Protein AF-K3VRU8-F1 (afdb_monomer)

Solvent-accessible surface area (backbone atoms only — not comparable to full-atom values): 13464 Å² total; per-residue (Å²): 136,85,86,84,84,87,79,89,88,85,82,91,81,92,84,83,88,82,90,84,84,87,79,89,77,74,81,78,81,78,75,83,78,74,72,61,59,64,57,51,55,56,50,48,44,54,53,32,53,50,53,33,53,54,32,52,56,49,41,55,52,48,52,50,55,46,50,55,58,61,71,72,62,57,70,61,58,58,55,49,50,53,52,50,50,52,52,47,53,52,51,45,54,51,46,52,52,5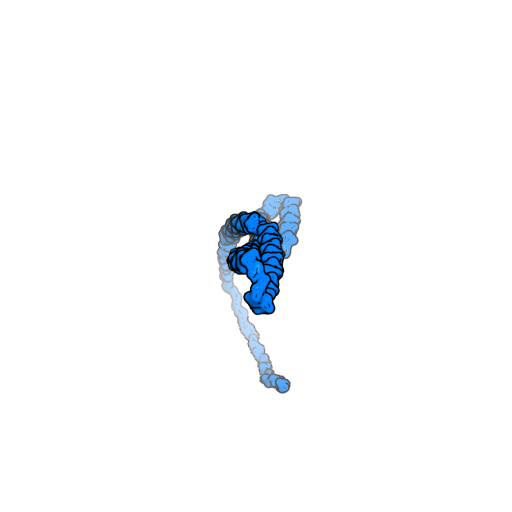2,46,52,52,50,52,50,51,48,53,50,52,58,47,51,54,62,77,38,77,91,74,67,57,70,66,58,57,51,51,46,53,51,48,52,53,51,43,55,52,50,51,51,53,45,52,51,47,52,52,54,48,53,51,50,51,50,53,48,50,54,52,51,50,52,50,52,52,50,53,53,50,45,57,51,46,50,55,51,44,54,51,36,56,50,51,32,54,49,31,52,51,53,37,54,49,51,52,49,50,53,49,48,55,56,58,71,67,52,68,59,86,80,46,57,72,74,52,39,54,48,52,55,52,49,50,50,58,52,49,70,72,73,110

pLDDT: mean 78.5, std 17.9, range [35.53, 95.0]

Nearest PDB structures (foldseek):
  8i4v-assembly1_B  TM=3.529E-01  e=1.520E-02  Saccharomyces cerevisiae S288C
  8i21-assembly1_B  TM=3.398E-01  e=3.241E-02  Saccharomyces cerevisiae S288C
  6el1-assembly1_E  TM=4.592E-01  e=3.139E-01  Yersinia enterocolitica
  6z6f-assembly1_C  TM=3.721E-01  e=7.293E-02  Saccharomyces cerevisiae S288C
  6ek7-assembly1_A  TM=3.708E-01  e=1.473E-01  Yersinia enterocolitica

Secondary structure (DSSP, 8-state):
------------------------PPPP------SHHHHHHHHHHHHHHHHHHHHHHHHHHHHHHHHHHHHS--HHHHHHHHHHHHHHHHHHHHHHHHHHHHHHHHHHHHHHHHHTTT---HHHHHHHHHHHHHHHHHHHHHHHHHHHHHHHHHHHHHHHHHHHHHHHHHHHHHHHHHHHHHHHHHHHHHHHHHHHHHHHHHHHTS-GGGS-HHHHHHHHHHHHHHHHHH-

Organism: Fusarium pseudograminearum (strain CS3096) (NCBI:txid1028729)

Structure (mmCIF, N/CA/C/O backbone):
data_AF-K3VRU8-F1
#
_entry.id   AF-K3VRU8-F1
#
loop_
_atom_site.group_PDB
_atom_site.id
_atom_site.type_symbol
_atom_site.label_atom_id
_atom_site.label_alt_id
_atom_site.label_comp_id
_atom_site.label_asym_id
_atom_site.label_entity_id
_atom_site.label_seq_id
_atom_site.pdbx_PDB_ins_code
_atom_site.Cartn_x
_atom_site.Cartn_y
_atom_site.Cartn_z
_atom_site.occupancy
_atom_site.B_iso_or_equiv
_atom_site.auth_seq_id
_atom_site.auth_comp_id
_atom_site.auth_asym_id
_atom_site.auth_atom_id
_atom_site.pdbx_PDB_model_num
ATOM 1 N N . MET A 1 1 ? -12.615 -58.335 30.817 1.00 44.88 1 MET A N 1
ATOM 2 C CA . MET A 1 1 ? -12.315 -58.727 32.209 1.00 44.88 1 MET A CA 1
ATOM 3 C C . MET A 1 1 ? -13.026 -57.733 33.124 1.00 44.88 1 MET A C 1
ATOM 5 O O . MET A 1 1 ? -12.485 -56.675 33.387 1.00 44.88 1 MET A O 1
ATOM 9 N N . THR A 1 2 ? -14.348 -57.803 33.295 1.00 36.22 2 THR A N 1
ATOM 10 C CA . THR A 1 2 ? -15.075 -58.645 34.273 1.00 36.22 2 THR A CA 1
ATOM 11 C C . THR A 1 2 ? -14.451 -58.667 35.666 1.00 36.22 2 THR A C 1
ATOM 13 O O . THR A 1 2 ? -13.666 -59.547 35.991 1.00 36.22 2 THR A O 1
ATOM 16 N N . SER A 1 3 ? -14.944 -57.719 36.459 1.00 37.06 3 SER A N 1
ATOM 17 C CA . SER A 1 3 ? -15.627 -57.947 37.733 1.00 37.06 3 SER A CA 1
ATOM 18 C C . SER A 1 3 ? -14.834 -58.076 39.039 1.00 37.06 3 SER A C 1
ATOM 20 O O . SER A 1 3 ? -13.699 -58.541 39.061 1.00 37.06 3 SER A O 1
ATOM 22 N N . PRO A 1 4 ? -15.476 -57.632 40.140 1.00 48.56 4 PRO A N 1
ATOM 23 C CA . PRO A 1 4 ? -14.880 -57.330 41.431 1.00 48.56 4 PRO A CA 1
ATOM 24 C C . PRO A 1 4 ? -15.076 -58.479 42.434 1.00 48.56 4 PRO A C 1
ATOM 26 O O . PRO A 1 4 ? -15.964 -59.314 42.276 1.00 48.56 4 PRO A O 1
ATOM 29 N N . SER A 1 5 ? -14.285 -58.491 43.506 1.00 38.12 5 SER A N 1
ATOM 30 C CA . SER A 1 5 ? -14.469 -59.391 44.656 1.00 38.12 5 SER A CA 1
ATOM 31 C C . SER A 1 5 ? -14.971 -58.548 45.833 1.00 38.12 5 SER A C 1
ATOM 33 O O . SER A 1 5 ? -14.318 -57.578 46.200 1.00 38.12 5 SER A O 1
ATOM 35 N N . ASN A 1 6 ? -16.243 -58.699 46.230 1.00 38.62 6 ASN A N 1
ATOM 36 C CA . ASN A 1 6 ? -16.744 -59.604 47.288 1.00 38.62 6 ASN A CA 1
ATOM 37 C C . ASN A 1 6 ? -16.329 -59.151 48.698 1.00 38.62 6 ASN A C 1
ATOM 39 O O . ASN A 1 6 ? -15.181 -58.803 48.910 1.00 38.62 6 ASN A O 1
ATOM 43 N N . ARG A 1 7 ? -17.128 -59.242 49.763 1.00 41.03 7 ARG A N 1
ATOM 44 C CA . ARG A 1 7 ? -18.563 -59.428 50.052 1.00 41.03 7 ARG A CA 1
ATOM 45 C C . ARG A 1 7 ? -18.607 -59.399 51.597 1.00 41.03 7 ARG A C 1
ATOM 47 O O . ARG A 1 7 ? -17.783 -60.049 52.220 1.00 41.03 7 ARG A O 1
ATOM 54 N N . ILE A 1 8 ? -19.593 -58.697 52.158 1.00 41.72 8 ILE A N 1
ATOM 55 C CA . ILE A 1 8 ? -20.419 -59.074 53.327 1.00 41.72 8 ILE A CA 1
ATOM 56 C C . ILE A 1 8 ? -19.720 -59.411 54.665 1.00 41.72 8 ILE A C 1
ATOM 58 O O . ILE A 1 8 ? -19.101 -60.457 54.810 1.00 41.72 8 ILE A O 1
ATOM 62 N N . SER A 1 9 ? -20.057 -58.643 55.711 1.00 35.53 9 SER A N 1
ATOM 63 C CA . SER A 1 9 ? -20.489 -59.222 56.995 1.00 35.53 9 SER A CA 1
ATOM 64 C C . SER A 1 9 ? -21.366 -58.240 57.792 1.00 35.53 9 SER A C 1
ATOM 66 O O . SER A 1 9 ? -20.980 -57.114 58.085 1.00 35.53 9 SER A O 1
ATOM 68 N N . SER A 1 10 ? -22.579 -58.679 58.109 1.00 41.50 10 SER A N 1
ATOM 69 C CA . SER A 1 10 ? -23.471 -58.230 59.197 1.00 41.50 10 SER A CA 1
ATOM 70 C C . SER A 1 10 ? -23.714 -59.487 60.066 1.00 41.50 10 SER A C 1
ATOM 72 O O . SER A 1 10 ? -23.560 -60.566 59.485 1.00 41.50 10 SER A O 1
ATOM 74 N N . PRO A 1 11 ? -24.132 -59.457 61.361 1.00 47.03 11 PRO A N 1
ATOM 75 C CA . PRO A 1 11 ? -25.061 -58.479 61.952 1.00 47.03 11 PRO A CA 1
ATOM 76 C C . PRO A 1 11 ? -24.918 -58.141 63.473 1.00 47.03 11 PRO A C 1
ATOM 78 O O . PRO A 1 11 ? -24.312 -58.854 64.259 1.00 47.03 11 PRO A O 1
ATOM 81 N N . ASN A 1 12 ? -25.574 -57.039 63.863 1.00 37.41 12 ASN A N 1
ATOM 82 C CA . ASN A 1 12 ? -26.443 -56.816 65.040 1.00 37.41 12 ASN A CA 1
ATOM 83 C C . ASN A 1 12 ? -26.132 -57.453 66.423 1.00 37.41 12 ASN A C 1
ATOM 85 O O . ASN A 1 12 ? -26.279 -58.658 66.587 1.00 37.41 12 ASN A O 1
ATOM 89 N N . THR A 1 13 ? -26.001 -56.614 67.468 1.00 41.38 13 THR A N 1
ATOM 90 C CA . THR A 1 13 ? -26.559 -56.901 68.812 1.00 41.38 13 THR A CA 1
ATOM 91 C C . THR A 1 13 ? -27.001 -55.630 69.552 1.00 41.38 13 THR A C 1
ATOM 93 O O . THR A 1 13 ? -26.237 -54.680 69.715 1.00 41.38 13 THR A O 1
ATOM 96 N N . ASN A 1 14 ? -28.233 -55.675 70.061 1.00 38.84 14 ASN A N 1
ATOM 97 C CA . ASN A 1 14 ? -28.888 -54.732 70.970 1.00 38.84 14 ASN A CA 1
ATOM 98 C C . ASN A 1 14 ? -28.074 -54.371 72.231 1.00 38.84 14 ASN A C 1
ATOM 100 O O . ASN A 1 14 ? -27.578 -55.265 72.917 1.00 38.84 14 ASN A O 1
ATOM 104 N N . ARG A 1 15 ? -28.142 -53.106 72.681 1.00 40.16 15 ARG A N 1
ATOM 105 C CA . ARG A 1 15 ? -28.095 -52.786 74.122 1.00 40.16 15 ARG A CA 1
ATOM 106 C C . ARG A 1 15 ? -28.937 -51.550 74.466 1.00 40.16 15 ARG A C 1
ATOM 108 O O . ARG A 1 15 ? -28.789 -50.485 73.880 1.00 40.16 15 ARG A O 1
ATOM 115 N N . LYS A 1 16 ? -29.862 -51.742 75.411 1.00 42.00 16 LYS A N 1
ATOM 116 C CA . LYS A 1 16 ? -30.797 -50.756 75.979 1.00 42.00 16 LYS A CA 1
ATOM 117 C C . LYS A 1 16 ? -30.122 -49.860 77.038 1.00 42.00 16 LYS A C 1
ATOM 119 O O . LYS A 1 16 ? -29.380 -50.377 77.861 1.00 42.00 16 LYS A O 1
ATOM 124 N N . ARG A 1 17 ? -30.571 -48.592 77.060 1.00 41.81 17 ARG A N 1
ATOM 125 C CA . ARG A 1 17 ? -30.823 -47.649 78.186 1.00 41.81 17 ARG A CA 1
ATOM 126 C C . ARG A 1 17 ? -29.694 -47.281 79.168 1.00 41.81 17 ARG A C 1
ATOM 128 O O . ARG A 1 17 ? -29.321 -48.091 80.001 1.00 41.81 17 ARG A O 1
ATOM 135 N N . ALA A 1 18 ? -29.420 -45.975 79.250 1.00 36.62 18 ALA A N 1
ATOM 136 C CA . ALA A 1 18 ? -29.636 -45.174 80.464 1.00 36.62 18 ALA A CA 1
ATOM 137 C C . ALA A 1 18 ? -29.890 -43.701 80.076 1.00 36.62 18 ALA A C 1
ATOM 139 O O . ALA A 1 18 ? -29.227 -43.169 79.190 1.00 36.62 18 ALA A O 1
ATOM 140 N N . ARG A 1 19 ? -30.918 -43.097 80.686 1.00 40.75 19 ARG A N 1
ATOM 141 C CA . ARG A 1 19 ? -31.197 -41.654 80.682 1.00 40.75 19 ARG A CA 1
ATOM 142 C C . ARG A 1 19 ? -30.197 -40.988 81.622 1.00 40.75 19 ARG A C 1
ATOM 144 O O . ARG A 1 19 ? -30.054 -41.506 82.716 1.00 40.75 19 ARG A O 1
ATOM 151 N N . ASP A 1 20 ? -29.669 -39.836 81.223 1.00 37.16 20 ASP A N 1
ATOM 152 C CA . ASP A 1 20 ? -29.380 -38.703 82.107 1.00 37.16 20 ASP A CA 1
ATOM 153 C C . ASP A 1 20 ? -29.456 -37.418 81.261 1.00 37.16 20 ASP A C 1
ATOM 155 O O . ASP A 1 20 ? -28.699 -37.215 80.315 1.00 37.16 20 ASP A O 1
ATOM 159 N N . GLU A 1 21 ? -30.429 -36.571 81.575 1.00 39.41 21 GLU A N 1
ATOM 160 C CA . GLU A 1 21 ? -30.497 -35.149 81.212 1.00 39.41 21 GLU A CA 1
ATOM 161 C C . GLU A 1 21 ? -30.512 -34.366 82.542 1.00 39.41 21 GLU A C 1
ATOM 163 O O . GLU A 1 21 ? -30.920 -34.958 83.546 1.00 39.41 21 GLU A O 1
ATOM 168 N N . PRO A 1 22 ? -30.207 -33.050 82.600 1.00 46.62 22 PRO A N 1
ATOM 169 C CA . PRO A 1 22 ? -29.782 -32.143 81.526 1.00 46.62 22 PRO A CA 1
ATOM 170 C C . PRO A 1 22 ? -28.578 -31.243 81.914 1.00 46.62 22 PRO A C 1
ATOM 172 O O . PRO A 1 22 ? -28.269 -31.037 83.085 1.00 46.62 22 PRO A O 1
ATOM 175 N N . SER A 1 23 ? -27.923 -30.606 80.936 1.00 41.34 23 SER A N 1
ATOM 176 C CA . SER A 1 23 ? -27.061 -29.440 81.205 1.00 41.34 23 SER A CA 1
ATOM 177 C C . SER A 1 23 ? -27.334 -28.333 80.180 1.00 41.34 23 SER A C 1
ATOM 179 O O . SER A 1 23 ? -27.345 -28.613 78.976 1.00 41.34 23 SER A O 1
ATOM 181 N N . PRO A 1 24 ? -27.602 -27.085 80.611 1.00 38.66 24 PRO A N 1
ATOM 182 C CA . PRO A 1 24 ? -28.076 -26.029 79.729 1.00 38.66 24 PRO A CA 1
ATOM 183 C C . PRO A 1 24 ? -26.933 -25.536 78.836 1.00 38.66 24 PRO A C 1
ATOM 185 O O . PRO A 1 24 ? -25.983 -24.894 79.291 1.00 38.66 24 PRO A O 1
ATOM 188 N N . ARG A 1 25 ? -27.024 -25.814 77.531 1.00 40.62 25 ARG A N 1
ATOM 189 C CA . ARG A 1 25 ? -26.139 -25.197 76.539 1.00 40.62 25 ARG A CA 1
ATOM 190 C C . ARG A 1 25 ? -26.441 -23.701 76.471 1.00 40.62 25 ARG A C 1
ATOM 192 O O . ARG A 1 25 ? -27.528 -23.292 76.073 1.00 40.62 25 ARG A O 1
ATOM 199 N N . LYS A 1 26 ? -25.450 -22.887 76.839 1.00 44.25 26 LYS A N 1
ATOM 200 C CA . LYS A 1 26 ? -25.424 -21.445 76.563 1.00 44.25 26 LYS A CA 1
ATOM 201 C C . LYS A 1 26 ? -25.649 -21.207 75.060 1.00 44.25 26 LYS A C 1
ATOM 203 O O . LYS A 1 26 ? -25.050 -21.928 74.257 1.00 44.25 26 LYS A O 1
ATOM 208 N N . PRO A 1 27 ? -26.436 -20.198 74.651 1.00 42.88 27 PRO A N 1
ATOM 209 C CA . PRO A 1 27 ? -26.511 -19.824 73.248 1.00 42.88 27 PRO A CA 1
ATOM 210 C C . PRO A 1 27 ? -25.147 -19.284 72.807 1.00 42.88 27 PRO A C 1
ATOM 212 O O . PRO A 1 27 ? -24.582 -18.377 73.423 1.00 42.88 27 PRO A O 1
ATOM 215 N N . ALA A 1 28 ? -24.598 -19.876 71.748 1.00 41.31 28 ALA A N 1
ATOM 216 C CA . ALA A 1 28 ? -23.405 -19.372 71.091 1.00 41.31 28 ALA A CA 1
ATOM 217 C C . ALA A 1 28 ? -23.676 -17.940 70.605 1.00 41.31 28 ALA A C 1
ATOM 219 O O . ALA A 1 28 ? -24.627 -17.694 69.861 1.00 41.31 28 ALA A O 1
ATOM 220 N N . LYS A 1 29 ? -22.834 -16.995 71.038 1.00 42.25 29 LYS A N 1
ATOM 221 C CA . LYS A 1 29 ? -22.771 -15.637 70.492 1.00 42.25 29 LYS A CA 1
ATOM 222 C C . LYS A 1 29 ? -22.592 -15.735 68.974 1.00 42.25 29 LYS A C 1
ATOM 224 O O . LYS A 1 29 ? -21.509 -16.078 68.508 1.00 42.25 29 LYS A O 1
ATOM 229 N N . ARG A 1 30 ? -23.636 -15.411 68.206 1.00 44.00 30 ARG A N 1
ATOM 230 C CA . ARG A 1 30 ? -23.504 -15.091 66.780 1.00 44.00 30 ARG A CA 1
ATOM 231 C C . ARG A 1 30 ? -22.741 -13.768 66.717 1.00 44.00 30 ARG A C 1
ATOM 233 O O . ARG A 1 30 ? -23.279 -12.726 67.077 1.00 44.00 30 ARG A O 1
ATOM 240 N N . GLN A 1 31 ? -21.454 -13.824 66.383 1.00 41.66 31 GLN A N 1
ATOM 241 C CA . GLN A 1 31 ? -20.686 -12.622 66.083 1.00 41.66 31 GLN A CA 1
ATOM 242 C C . GLN A 1 31 ? -21.263 -11.995 64.811 1.00 41.66 31 GLN A C 1
ATOM 244 O O . GLN A 1 31 ? -21.357 -12.650 63.777 1.00 41.66 31 GLN A O 1
ATOM 249 N N . ASN A 1 32 ? -21.676 -10.733 64.924 1.00 43.31 32 ASN A N 1
ATOM 250 C CA . ASN A 1 32 ? -22.170 -9.903 63.833 1.00 43.31 32 ASN A CA 1
ATOM 251 C C . ASN A 1 32 ? -21.136 -9.810 62.703 1.00 43.31 32 ASN A C 1
ATOM 253 O O . ASN A 1 32 ? -20.141 -9.101 62.822 1.00 43.31 32 ASN A O 1
ATOM 257 N N . THR A 1 33 ? -21.418 -10.461 61.578 1.00 44.97 33 THR A N 1
ATOM 258 C CA . THR A 1 33 ? -20.697 -10.311 60.303 1.00 44.97 33 THR A CA 1
ATOM 259 C C . THR A 1 33 ? -21.340 -9.214 59.441 1.00 44.97 33 THR A C 1
ATOM 261 O O . THR A 1 33 ? -21.508 -9.378 58.243 1.00 44.97 33 THR A O 1
ATOM 264 N N . HIS A 1 34 ? -21.776 -8.107 60.050 1.00 41.75 34 HIS A N 1
ATOM 265 C CA . HIS A 1 34 ? -22.668 -7.138 59.391 1.00 41.75 34 HIS A CA 1
ATOM 266 C C . HIS A 1 34 ? -21.950 -5.909 58.799 1.00 41.75 34 HIS A C 1
ATOM 268 O O . HIS A 1 34 ? -22.549 -5.146 58.051 1.00 41.75 34 HIS A O 1
ATOM 274 N N . TRP A 1 35 ? -20.665 -5.715 59.118 1.00 40.44 35 TRP A N 1
ATOM 275 C CA . TRP A 1 35 ? -19.868 -4.561 58.663 1.00 40.44 35 TRP A CA 1
ATOM 276 C C . TRP A 1 35 ? -18.898 -4.884 57.519 1.00 40.44 35 TRP A C 1
ATOM 278 O O . TRP A 1 35 ? -18.283 -3.981 56.960 1.00 40.44 35 TRP A O 1
ATOM 288 N N . ALA A 1 36 ? -18.741 -6.162 57.163 1.00 39.66 36 ALA A N 1
ATOM 289 C CA . ALA A 1 36 ? -17.809 -6.570 56.114 1.00 39.66 36 ALA A CA 1
ATOM 290 C C . ALA A 1 36 ? -18.387 -6.361 54.704 1.00 39.66 36 ALA A C 1
ATOM 292 O O . ALA A 1 36 ? -17.638 -5.981 53.809 1.00 39.66 36 ALA A O 1
ATOM 293 N N . THR A 1 37 ? -19.700 -6.550 54.521 1.00 48.47 37 THR A N 1
ATOM 294 C CA . THR A 1 37 ? -20.399 -6.538 53.221 1.00 48.47 37 THR A CA 1
ATOM 295 C C . THR A 1 37 ? -20.543 -5.145 52.601 1.00 48.47 37 THR A C 1
ATOM 297 O O . THR A 1 37 ? -20.343 -4.998 51.397 1.00 48.47 37 THR A O 1
ATOM 300 N N . SER A 1 38 ? -20.803 -4.092 53.389 1.00 49.88 38 SER A N 1
ATOM 301 C CA . SER A 1 38 ? -20.968 -2.736 52.829 1.00 49.88 38 SER A CA 1
ATOM 302 C C . SER A 1 38 ? -19.651 -2.142 52.310 1.00 49.88 38 SER A C 1
ATOM 304 O O . SER A 1 38 ? -19.630 -1.501 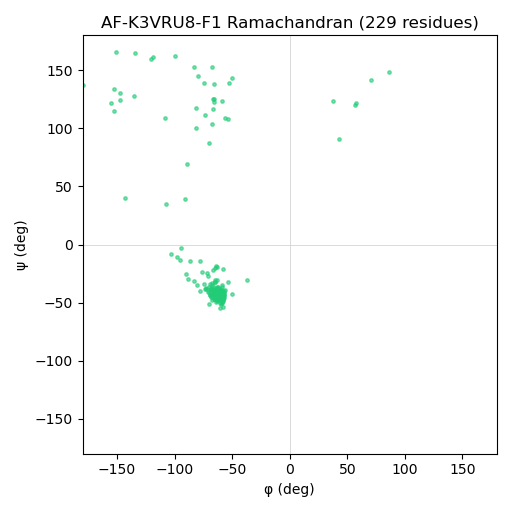51.257 1.00 49.88 38 SER A O 1
ATOM 306 N N . ASN A 1 39 ? -18.533 -2.424 52.989 1.00 56.66 39 ASN A N 1
ATOM 307 C CA . ASN A 1 39 ? -17.203 -2.022 52.529 1.00 56.66 39 ASN A CA 1
ATOM 308 C C . ASN A 1 39 ? -16.768 -2.789 51.272 1.00 56.66 39 ASN A C 1
ATOM 310 O O . ASN A 1 39 ? -16.110 -2.205 50.414 1.00 56.66 39 ASN A O 1
ATOM 314 N N . THR A 1 40 ? -17.155 -4.063 51.117 1.00 59.56 40 THR A N 1
ATOM 315 C CA . THR A 1 40 ? -16.814 -4.840 49.909 1.00 59.56 40 THR A CA 1
ATOM 316 C C . THR A 1 40 ? -17.591 -4.359 48.685 1.00 59.56 40 THR A C 1
ATOM 318 O O . THR A 1 40 ? -17.000 -4.214 47.617 1.00 59.56 40 THR A O 1
ATOM 321 N N . ALA A 1 41 ? -18.883 -4.044 48.830 1.00 60.72 41 ALA A N 1
ATOM 322 C CA . ALA A 1 41 ? -19.695 -3.499 47.739 1.00 60.72 41 ALA A CA 1
ATOM 323 C C . ALA A 1 41 ? -19.176 -2.127 47.267 1.00 60.72 41 ALA A C 1
ATOM 325 O O . ALA A 1 41 ? -19.016 -1.899 46.068 1.00 60.72 41 ALA A O 1
ATOM 326 N N . SER A 1 42 ? -18.815 -1.246 48.208 1.00 66.19 42 SER A N 1
ATOM 327 C CA . SER A 1 42 ? -18.226 0.063 47.894 1.00 66.19 42 SER A CA 1
ATOM 328 C C . SER A 1 42 ? -16.825 -0.031 47.276 1.00 66.19 42 SER A C 1
ATOM 330 O O . SER A 1 42 ? -16.464 0.815 46.462 1.00 66.19 42 SER A O 1
ATOM 332 N N . GLN A 1 43 ? -16.009 -1.019 47.653 1.00 72.06 43 GLN A N 1
ATOM 333 C CA . GLN A 1 43 ? -14.693 -1.231 47.038 1.00 72.06 43 GLN A CA 1
ATOM 334 C C . GLN A 1 43 ? -14.805 -1.844 45.636 1.00 72.06 43 GLN A C 1
ATOM 336 O O . GLN A 1 43 ? -14.013 -1.504 44.753 1.00 72.06 43 GLN A O 1
ATOM 341 N N . ASN A 1 44 ? -15.804 -2.700 45.408 1.00 79.38 44 ASN A N 1
ATOM 342 C CA . ASN A 1 44 ? -16.075 -3.285 44.098 1.00 79.38 44 ASN A CA 1
ATOM 343 C C . ASN A 1 44 ? -16.493 -2.225 43.076 1.00 79.38 44 ASN A C 1
ATOM 345 O O . ASN A 1 44 ? -15.917 -2.192 41.991 1.00 79.38 44 ASN A O 1
ATOM 349 N N . THR A 1 45 ? -17.410 -1.316 43.418 1.00 82.75 45 THR A N 1
ATOM 350 C CA . THR A 1 45 ? -17.828 -0.238 42.503 1.00 82.75 45 THR A CA 1
ATOM 351 C C . THR A 1 45 ? -16.661 0.680 42.139 1.00 82.75 45 THR A C 1
ATOM 353 O O . THR A 1 45 ? -16.434 0.930 40.960 1.00 82.75 45 THR A O 1
ATOM 356 N N . VAL A 1 46 ? -15.833 1.089 43.109 1.00 85.25 46 VAL A N 1
ATOM 357 C CA . VAL A 1 46 ? -14.620 1.895 42.856 1.00 85.25 46 VAL A CA 1
ATOM 358 C C . VAL A 1 46 ? -13.634 1.170 41.931 1.00 85.25 46 VAL A C 1
ATOM 360 O O . VAL A 1 46 ? -13.071 1.775 41.016 1.00 85.25 46 VAL A O 1
ATOM 363 N N . SER A 1 47 ? -13.434 -0.135 42.136 1.00 83.50 47 SER A N 1
ATOM 364 C CA . SER A 1 47 ? -12.558 -0.955 41.292 1.00 83.50 47 SER A CA 1
ATOM 365 C C . SER A 1 47 ? -13.082 -1.081 39.856 1.00 83.50 47 SER A C 1
ATOM 367 O O . SER A 1 47 ? -12.302 -0.975 38.905 1.00 83.50 47 SER A O 1
ATOM 369 N N . ILE A 1 48 ? -14.395 -1.259 39.678 1.00 81.56 48 ILE A N 1
ATOM 370 C CA . ILE A 1 48 ? -15.031 -1.352 38.359 1.00 81.56 48 ILE A CA 1
ATOM 371 C C . ILE A 1 48 ? -14.974 -0.002 37.636 1.00 81.56 48 ILE A C 1
ATOM 373 O O . ILE A 1 48 ? -14.544 0.043 36.486 1.00 81.56 48 ILE A O 1
ATOM 377 N N . THR A 1 49 ? -15.287 1.106 38.312 1.00 84.12 49 THR A N 1
ATOM 378 C CA . THR A 1 49 ? -15.167 2.456 37.738 1.00 84.12 49 THR A CA 1
ATOM 379 C C . THR A 1 49 ? -13.735 2.754 37.289 1.00 84.12 49 THR A C 1
ATOM 381 O O . THR A 1 49 ? -13.521 3.297 36.208 1.00 84.12 49 THR A O 1
ATOM 384 N N . ARG A 1 50 ? -12.723 2.333 38.062 1.00 87.56 50 ARG A N 1
ATOM 385 C CA . ARG A 1 50 ? -11.321 2.437 37.630 1.00 87.56 50 ARG A CA 1
ATOM 386 C C . ARG A 1 50 ? -11.058 1.638 36.348 1.00 87.56 50 ARG A C 1
ATOM 388 O O . ARG A 1 50 ? -10.429 2.164 35.435 1.00 87.56 50 ARG A O 1
ATOM 395 N N . ARG A 1 51 ? -11.553 0.396 36.258 1.00 87.69 51 ARG A N 1
ATOM 396 C CA . ARG A 1 51 ? -11.433 -0.442 35.047 1.00 87.69 51 ARG A CA 1
ATOM 397 C C . ARG A 1 51 ? -12.111 0.198 33.829 1.00 87.69 51 ARG A C 1
ATOM 399 O O . ARG A 1 51 ? -11.561 0.095 32.735 1.00 87.69 51 ARG A O 1
ATOM 406 N N . ILE A 1 52 ? -13.266 0.845 34.008 1.00 84.12 52 ILE A N 1
ATOM 407 C CA . ILE A 1 52 ? -13.968 1.599 32.953 1.00 84.12 52 ILE A CA 1
ATOM 408 C C . ILE A 1 52 ? -13.071 2.729 32.443 1.00 84.12 52 ILE A C 1
ATOM 410 O O . ILE A 1 52 ? -12.727 2.731 31.264 1.00 84.12 52 ILE A O 1
ATOM 414 N N . ASN A 1 53 ? -12.579 3.593 33.336 1.00 85.25 53 ASN A N 1
ATOM 415 C CA . ASN A 1 53 ? -11.713 4.720 32.965 1.00 85.25 53 ASN A CA 1
ATOM 416 C C . ASN A 1 53 ? -10.426 4.262 32.247 1.00 85.25 53 ASN A C 1
ATOM 418 O O . ASN A 1 53 ? -9.975 4.884 31.282 1.00 85.25 53 ASN A O 1
ATOM 422 N N . GLU A 1 54 ? -9.826 3.153 32.694 1.00 85.94 54 GLU A N 1
ATOM 423 C CA . GLU A 1 54 ? -8.667 2.542 32.030 1.00 85.94 54 GLU A CA 1
ATOM 424 C C . GLU A 1 54 ? -9.010 2.064 30.607 1.00 85.94 54 GLU A C 1
ATOM 426 O O . GLU A 1 54 ? -8.227 2.276 29.676 1.00 85.94 54 GLU A O 1
ATOM 431 N N . CYS A 1 55 ? -10.181 1.445 30.418 1.00 83.56 55 CYS A N 1
ATOM 432 C CA . CYS A 1 55 ? -10.656 1.013 29.104 1.00 83.56 55 CYS A CA 1
ATOM 433 C C . CYS A 1 55 ? -10.957 2.200 28.182 1.00 83.56 55 CYS A C 1
ATOM 435 O O . CYS A 1 55 ? -10.587 2.149 27.011 1.00 83.56 55 CYS A O 1
ATOM 437 N N . GLU A 1 56 ? -11.576 3.266 28.688 1.00 88.38 56 GLU A N 1
ATOM 438 C CA . GLU A 1 56 ? -11.860 4.487 27.924 1.00 88.38 56 GLU A CA 1
ATOM 439 C C . GLU A 1 56 ? -10.574 5.176 27.458 1.00 88.38 56 GLU A C 1
ATOM 441 O O . GLU A 1 56 ? -10.411 5.460 26.271 1.00 88.38 56 GLU A O 1
ATOM 446 N N . THR A 1 57 ? -9.613 5.367 28.367 1.00 91.06 57 THR A N 1
ATOM 447 C CA . THR A 1 57 ? -8.321 5.999 28.048 1.00 91.06 57 THR A CA 1
ATOM 448 C C . THR A 1 57 ? -7.552 5.186 27.004 1.00 91.06 57 THR A C 1
ATOM 450 O O . THR A 1 57 ? -6.998 5.719 26.035 1.00 91.06 57 THR A O 1
ATOM 453 N N . ARG A 1 58 ? -7.538 3.857 27.170 1.00 89.44 58 ARG A N 1
ATOM 454 C CA . ARG A 1 58 ? -6.908 2.945 26.213 1.00 89.44 58 ARG A CA 1
ATOM 455 C C . ARG A 1 58 ? -7.609 2.978 24.858 1.00 89.44 58 ARG A C 1
ATOM 457 O O . ARG A 1 58 ? -6.929 2.958 23.834 1.00 89.44 58 ARG A O 1
ATOM 464 N N . LEU A 1 59 ? -8.938 3.033 24.842 1.00 90.25 59 LEU A N 1
ATOM 465 C CA . LEU A 1 59 ? -9.716 3.106 23.613 1.00 90.25 59 LEU A CA 1
ATOM 466 C C . LEU A 1 59 ? -9.404 4.387 22.831 1.00 90.25 59 LEU A C 1
ATOM 468 O O . LEU A 1 59 ? -9.099 4.295 21.645 1.00 90.25 59 LEU A O 1
ATOM 472 N N . GLN A 1 60 ? -9.376 5.543 23.500 1.00 91.94 60 GLN A N 1
ATOM 473 C CA . GLN A 1 60 ? -9.013 6.822 22.878 1.00 91.94 60 GLN A CA 1
ATOM 474 C C . GLN A 1 60 ? -7.621 6.779 22.240 1.00 91.94 60 GLN A C 1
ATOM 476 O O . GLN A 1 60 ? -7.434 7.245 21.117 1.00 91.94 60 GLN A O 1
ATOM 481 N N . THR A 1 61 ? -6.649 6.174 22.928 1.00 92.19 61 THR A N 1
ATOM 482 C CA . THR A 1 61 ? -5.278 6.042 22.412 1.00 92.19 61 THR A CA 1
ATOM 483 C C . THR A 1 61 ? -5.241 5.159 21.161 1.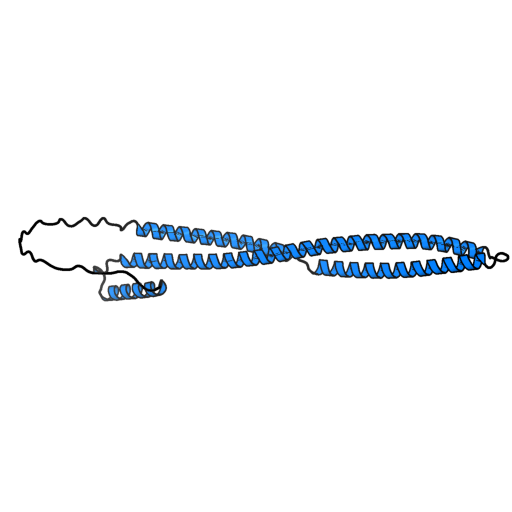00 92.19 61 THR A C 1
ATOM 485 O O . THR A 1 61 ? -4.6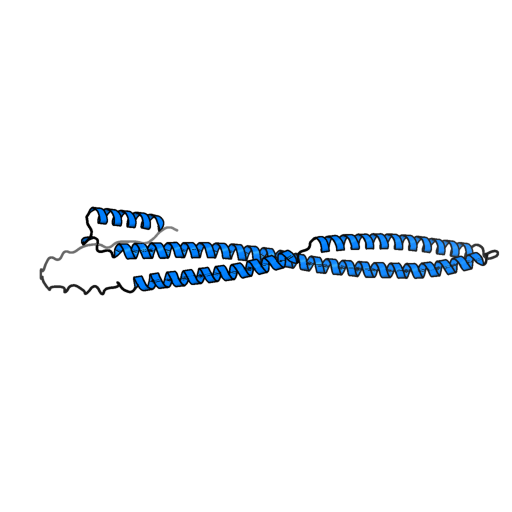69 5.546 20.145 1.00 92.19 61 THR A O 1
ATOM 488 N N . LEU A 1 62 ? -5.902 3.997 21.195 1.00 90.44 62 LEU A N 1
ATOM 489 C CA . LEU A 1 62 ? -5.955 3.082 20.052 1.00 90.44 62 LEU A CA 1
ATOM 490 C C . LEU A 1 62 ? -6.693 3.687 18.848 1.00 90.44 62 LEU A C 1
ATOM 492 O O . LEU A 1 62 ? -6.274 3.485 17.709 1.00 90.44 62 LEU A O 1
ATOM 496 N N . GLU A 1 63 ? -7.778 4.430 19.080 1.00 89.38 63 GLU A N 1
ATOM 497 C CA . GLU A 1 63 ? -8.525 5.119 18.023 1.00 89.38 63 GLU A CA 1
ATOM 498 C C . GLU A 1 63 ? -7.703 6.257 17.402 1.00 89.38 63 GLU A C 1
ATOM 500 O O . GLU A 1 63 ? -7.692 6.393 16.176 1.00 89.38 63 GLU A O 1
ATOM 505 N N . ALA A 1 64 ? -6.938 7.003 18.207 1.00 89.62 64 ALA A N 1
ATOM 506 C CA . ALA A 1 64 ? -5.996 8.005 17.711 1.00 89.62 64 ALA A CA 1
ATOM 507 C C . ALA A 1 64 ? -4.877 7.372 16.863 1.00 89.62 64 ALA A C 1
ATOM 509 O O . ALA A 1 64 ? -4.616 7.825 15.748 1.00 89.62 64 ALA A O 1
ATOM 510 N N . GLU A 1 65 ? -4.258 6.283 17.332 1.00 87.88 65 GLU A N 1
ATOM 511 C CA . GLU A 1 65 ? -3.242 5.546 16.565 1.00 87.88 65 GLU A CA 1
ATOM 512 C C . GLU A 1 65 ? -3.798 4.996 15.243 1.00 87.88 65 GLU A C 1
ATOM 514 O O . GLU A 1 65 ? -3.140 5.063 14.199 1.00 87.88 65 GLU A O 1
ATOM 519 N N . HIS A 1 66 ? -5.023 4.466 15.267 1.00 87.75 66 HIS A N 1
ATOM 520 C CA . HIS A 1 66 ? -5.692 3.968 14.071 1.00 87.75 66 HIS A CA 1
ATOM 521 C C . HIS A 1 66 ? -6.010 5.101 13.078 1.00 87.75 66 HIS A C 1
ATOM 523 O O . HIS A 1 66 ? -5.855 4.910 11.869 1.00 87.75 66 HIS A O 1
ATOM 529 N N . ALA A 1 67 ? -6.410 6.281 13.564 1.00 84.69 67 ALA A N 1
ATOM 530 C CA . ALA A 1 67 ? -6.677 7.453 12.732 1.00 84.69 67 ALA A CA 1
ATOM 531 C C . ALA A 1 67 ? -5.412 7.959 12.019 1.00 84.69 67 ALA A C 1
ATOM 533 O O . ALA A 1 67 ? -5.453 8.181 10.808 1.00 84.69 67 ALA A O 1
ATOM 534 N N . VAL A 1 68 ? -4.283 8.052 12.733 1.00 85.19 68 VAL A N 1
ATOM 535 C CA . VAL A 1 68 ? -2.983 8.446 12.156 1.00 85.19 68 VAL A CA 1
ATOM 536 C C . VAL A 1 68 ? -2.579 7.492 11.028 1.00 85.19 68 VAL A C 1
ATOM 538 O O . VAL A 1 68 ? -2.294 7.921 9.912 1.00 85.19 68 VAL A O 1
ATOM 541 N N . LEU A 1 69 ? -2.656 6.179 11.263 1.00 80.56 69 LEU A N 1
ATOM 542 C CA . LEU A 1 69 ? -2.321 5.180 10.239 1.00 80.56 69 LEU A CA 1
ATOM 543 C C . LEU A 1 69 ? -3.290 5.167 9.051 1.00 80.56 69 LEU A C 1
ATOM 545 O O . LEU A 1 69 ? -2.942 4.675 7.977 1.00 80.56 69 LEU A O 1
ATOM 549 N N . SER A 1 70 ? -4.514 5.663 9.228 1.00 72.44 70 SER A N 1
ATOM 550 C CA . SER A 1 70 ? -5.474 5.778 8.134 1.00 72.44 70 SER A CA 1
ATOM 551 C C . SER A 1 70 ? -5.174 6.952 7.202 1.00 72.44 70 SER A C 1
ATOM 553 O O . SER A 1 70 ? -5.604 6.900 6.052 1.00 72.44 70 SER A O 1
ATOM 555 N N . GLN A 1 71 ? -4.462 7.981 7.668 1.00 68.88 71 GLN A N 1
ATOM 556 C CA . GLN A 1 71 ? -4.079 9.142 6.857 1.00 68.88 71 GLN A CA 1
ATOM 557 C C . GLN A 1 71 ? -2.817 8.880 6.018 1.00 68.88 71 GLN A C 1
ATOM 559 O O . GLN A 1 71 ? -2.722 9.370 4.898 1.00 68.88 71 GLN A O 1
ATOM 564 N N . ASP A 1 72 ? -1.895 8.046 6.511 1.00 64.69 72 ASP A N 1
ATOM 565 C CA . ASP A 1 72 ? -0.625 7.728 5.831 1.00 64.69 72 ASP A CA 1
ATOM 566 C C . ASP A 1 72 ? -0.756 6.726 4.668 1.00 64.69 72 ASP A C 1
ATOM 568 O O . ASP A 1 72 ? 0.163 6.546 3.864 1.00 64.69 72 ASP A O 1
ATOM 572 N N . GLY A 1 73 ? -1.888 6.032 4.567 1.00 61.97 73 GLY A N 1
ATOM 573 C CA . GLY A 1 73 ? -2.100 4.991 3.568 1.00 61.97 73 GLY A CA 1
ATOM 574 C C . GLY A 1 73 ? -2.684 5.528 2.269 1.00 61.97 73 GLY A C 1
ATOM 575 O O . GLY A 1 73 ? -3.830 5.203 1.988 1.00 61.97 73 GLY A O 1
ATOM 576 N N . ASP A 1 74 ? -1.931 6.299 1.476 1.00 69.69 74 ASP A N 1
ATOM 577 C CA . ASP A 1 74 ? -2.375 6.732 0.139 1.00 69.69 74 ASP A CA 1
ATOM 578 C C . ASP A 1 74 ? -2.132 5.629 -0.924 1.00 69.69 74 ASP A C 1
ATOM 580 O O . ASP A 1 74 ? -1.005 5.491 -1.428 1.00 69.69 74 ASP A O 1
ATOM 584 N N . PRO A 1 75 ? -3.156 4.838 -1.318 1.00 73.50 75 PRO A N 1
ATOM 585 C CA . PRO A 1 75 ? -3.021 3.840 -2.382 1.00 73.50 75 PRO A CA 1
ATOM 586 C C . PRO A 1 75 ? -2.706 4.476 -3.746 1.00 73.50 75 PRO A C 1
ATOM 588 O O . PRO A 1 75 ? -2.184 3.800 -4.647 1.00 73.50 75 PRO A O 1
ATOM 591 N N . ASP A 1 76 ? -2.961 5.776 -3.914 1.00 82.31 76 ASP A N 1
ATOM 592 C CA . ASP A 1 76 ? -2.679 6.469 -5.162 1.00 82.31 76 ASP A CA 1
ATOM 593 C C . ASP A 1 76 ? -1.179 6.647 -5.374 1.00 82.31 76 ASP A C 1
ATOM 595 O O . ASP A 1 76 ? -0.729 6.653 -6.520 1.00 82.31 76 ASP A O 1
ATOM 599 N N . THR A 1 77 ? -0.374 6.708 -4.309 1.00 82.62 77 THR A N 1
ATOM 600 C CA . THR A 1 77 ? 1.088 6.801 -4.425 1.00 82.62 77 THR A CA 1
ATOM 601 C C . THR A 1 77 ? 1.676 5.559 -5.100 1.00 82.62 77 THR A C 1
ATOM 603 O O . THR A 1 77 ? 2.448 5.685 -6.055 1.00 82.62 77 THR A O 1
ATOM 606 N N . ILE A 1 78 ? 1.245 4.359 -4.697 1.00 86.12 78 ILE A N 1
ATOM 607 C CA . ILE A 1 78 ? 1.648 3.095 -5.341 1.00 86.12 78 ILE A CA 1
ATOM 608 C C . ILE A 1 78 ? 1.157 3.061 -6.794 1.00 86.12 78 ILE A C 1
ATOM 610 O O . ILE A 1 78 ? 1.894 2.681 -7.706 1.00 86.12 78 ILE A O 1
ATOM 614 N N . SER A 1 79 ? -0.078 3.503 -7.032 1.00 87.62 79 SER A N 1
ATOM 615 C CA . SER A 1 79 ? -0.679 3.525 -8.368 1.00 87.62 79 SER A CA 1
ATOM 616 C C . SER A 1 79 ? 0.020 4.504 -9.321 1.00 87.62 79 SER A C 1
ATOM 618 O O . SER A 1 79 ? 0.167 4.218 -10.512 1.00 87.62 79 SER A O 1
ATOM 620 N N . ARG A 1 80 ? 0.477 5.659 -8.823 1.00 86.88 80 ARG A N 1
ATOM 621 C CA . ARG A 1 80 ? 1.299 6.621 -9.575 1.00 86.88 80 ARG A CA 1
ATOM 622 C C . ARG A 1 80 ? 2.680 6.041 -9.880 1.00 86.88 80 ARG A C 1
ATOM 624 O O . ARG A 1 80 ? 3.108 6.102 -11.031 1.00 86.88 80 ARG A O 1
ATOM 631 N N . ALA A 1 81 ? 3.333 5.416 -8.900 1.00 87.44 81 ALA A N 1
ATOM 632 C CA . ALA A 1 81 ? 4.638 4.781 -9.085 1.00 87.44 81 ALA A CA 1
ATOM 633 C C . ALA A 1 81 ? 4.595 3.655 -10.137 1.00 87.44 81 ALA A C 1
ATOM 635 O O . ALA A 1 81 ? 5.443 3.610 -11.026 1.00 87.44 81 ALA A O 1
ATOM 636 N N . LYS A 1 82 ? 3.556 2.807 -10.121 1.00 90.56 82 LYS A N 1
ATOM 637 C CA . LYS A 1 82 ? 3.339 1.769 -11.149 1.00 90.56 82 LYS A CA 1
ATOM 638 C C . LYS A 1 82 ? 3.166 2.352 -12.550 1.00 90.56 82 LYS A C 1
ATOM 640 O O . LYS A 1 82 ? 3.741 1.832 -13.504 1.00 90.56 82 LYS A O 1
ATOM 645 N N . ARG A 1 83 ? 2.405 3.444 -12.680 1.00 91.31 83 ARG A N 1
ATOM 646 C CA . ARG A 1 83 ? 2.230 4.151 -13.960 1.00 91.31 83 ARG A CA 1
ATOM 647 C C . ARG A 1 83 ? 3.548 4.726 -14.479 1.00 91.31 83 ARG A C 1
ATOM 649 O O . ARG A 1 83 ? 3.850 4.557 -15.658 1.00 91.31 83 ARG A O 1
ATOM 656 N N . LEU A 1 84 ? 4.338 5.357 -13.609 1.00 91.69 84 LEU A N 1
ATOM 657 C CA . LEU A 1 84 ? 5.662 5.880 -13.960 1.00 91.69 84 LEU A CA 1
ATOM 658 C C . LEU A 1 84 ? 6.607 4.764 -14.412 1.00 91.69 84 LEU A C 1
ATOM 660 O O . LEU A 1 84 ? 7.214 4.888 -15.471 1.00 91.69 84 LEU A O 1
ATOM 664 N N . LEU A 1 85 ? 6.658 3.649 -13.678 1.00 93.00 85 LE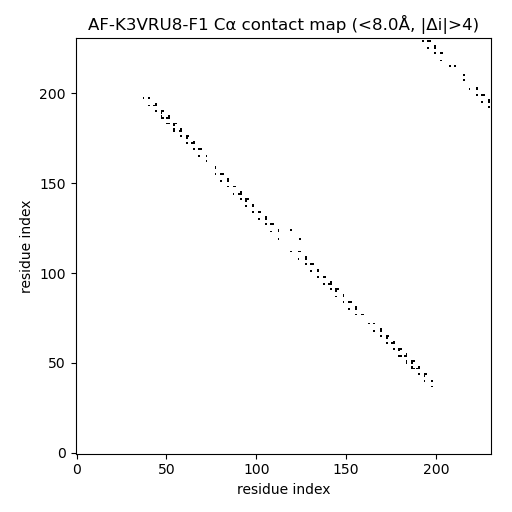U A N 1
ATOM 665 C CA . LEU A 1 85 ? 7.462 2.486 -14.053 1.00 93.00 85 LEU A CA 1
ATOM 666 C C . LEU A 1 85 ? 7.054 1.932 -15.428 1.00 93.00 85 LEU A C 1
ATOM 668 O O . LEU A 1 85 ? 7.912 1.649 -16.264 1.00 93.00 85 LEU A O 1
ATOM 672 N N . GLY A 1 86 ? 5.748 1.842 -15.699 1.00 91.75 86 GLY A N 1
ATOM 673 C CA . GLY A 1 86 ? 5.232 1.458 -17.014 1.00 91.75 86 GLY A CA 1
ATOM 674 C C . GLY A 1 86 ? 5.690 2.404 -18.129 1.00 91.75 86 GLY A C 1
ATOM 675 O O . GLY A 1 86 ? 6.145 1.952 -19.180 1.00 91.75 86 GLY A O 1
ATOM 676 N N . ALA A 1 87 ? 5.647 3.718 -17.893 1.00 92.81 87 ALA A N 1
ATOM 677 C CA . ALA A 1 87 ? 6.145 4.709 -18.846 1.00 92.81 87 ALA A CA 1
ATOM 678 C C . ALA A 1 87 ? 7.662 4.579 -19.087 1.00 92.81 87 ALA A C 1
ATOM 680 O O . ALA A 1 87 ? 8.110 4.654 -20.234 1.00 92.81 87 ALA A O 1
ATOM 681 N N . THR A 1 88 ? 8.453 4.336 -18.037 1.00 91.25 88 THR A N 1
ATOM 682 C CA . THR A 1 88 ? 9.902 4.096 -18.139 1.00 91.25 88 THR A CA 1
ATOM 683 C C . THR A 1 88 ? 10.205 2.836 -18.954 1.00 91.25 88 THR A C 1
ATOM 685 O O . THR A 1 88 ? 11.052 2.877 -19.848 1.00 91.25 88 THR A O 1
ATOM 688 N N . ALA A 1 89 ? 9.467 1.743 -18.737 1.00 91.56 89 ALA A N 1
ATOM 689 C CA . ALA A 1 89 ? 9.628 0.502 -19.496 1.00 91.56 89 ALA A CA 1
ATOM 690 C C . ALA A 1 89 ? 9.341 0.694 -21.000 1.00 91.56 89 ALA A C 1
ATOM 692 O O . ALA A 1 89 ? 10.090 0.203 -21.850 1.00 91.56 89 ALA A O 1
ATOM 693 N N . ILE A 1 90 ? 8.307 1.474 -21.347 1.00 92.69 90 ILE A N 1
ATOM 694 C CA . ILE A 1 90 ? 7.998 1.835 -22.742 1.00 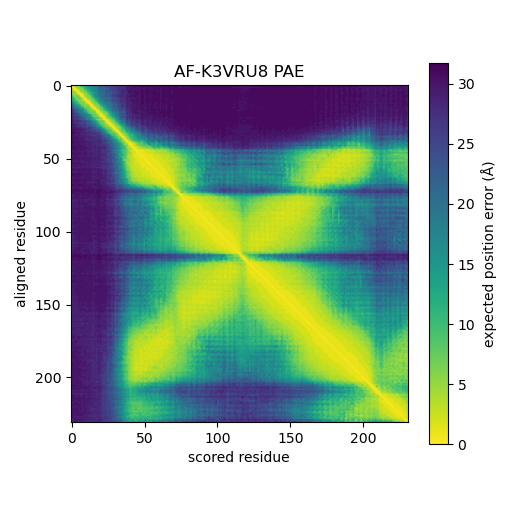92.69 90 ILE A CA 1
ATOM 695 C C . ILE A 1 90 ? 9.136 2.661 -23.360 1.00 92.69 90 ILE A 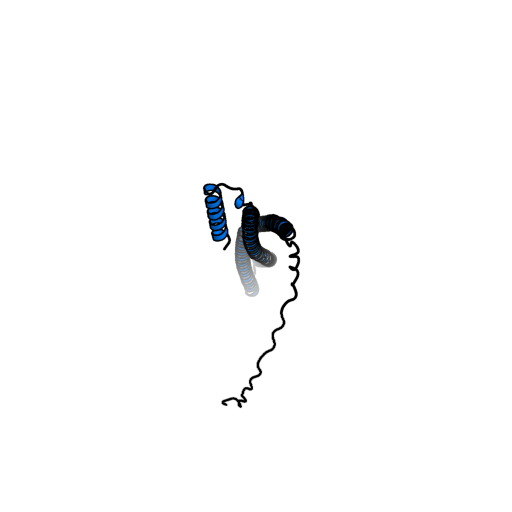C 1
ATOM 697 O O . ILE A 1 90 ? 9.568 2.387 -24.488 1.00 92.69 90 ILE A O 1
ATOM 701 N N . ARG A 1 91 ? 9.661 3.653 -22.626 1.00 89.25 91 ARG A N 1
ATOM 702 C CA . ARG A 1 91 ? 10.810 4.460 -23.074 1.00 89.25 91 ARG A CA 1
ATOM 703 C C . ARG A 1 91 ? 12.037 3.588 -23.318 1.00 89.25 91 ARG A C 1
ATOM 705 O O . ARG A 1 91 ? 12.652 3.714 -24.375 1.00 89.25 91 ARG A O 1
ATOM 712 N N . ARG A 1 92 ? 12.339 2.653 -22.410 1.00 92.81 92 ARG A N 1
ATOM 713 C CA . ARG A 1 92 ? 13.433 1.686 -22.576 1.00 92.81 92 ARG A CA 1
ATOM 714 C C . ARG A 1 92 ? 13.263 0.851 -23.840 1.00 92.81 92 ARG A C 1
ATOM 716 O O . ARG A 1 92 ? 14.212 0.718 -24.608 1.00 92.81 92 ARG A O 1
ATOM 723 N N . GLY A 1 93 ? 12.071 0.299 -24.070 1.00 89.12 93 GLY A N 1
ATOM 724 C CA . GLY A 1 93 ? 11.782 -0.490 -25.272 1.00 89.12 93 GLY A CA 1
ATOM 725 C C . GLY A 1 93 ? 11.968 0.318 -26.559 1.00 89.12 93 GLY A C 1
ATOM 726 O O . GLY A 1 93 ? 12.580 -0.154 -27.521 1.00 89.12 93 GLY A O 1
ATOM 727 N N . THR A 1 94 ? 11.518 1.574 -26.551 1.00 88.62 94 THR A N 1
ATOM 728 C CA . THR A 1 94 ? 11.676 2.501 -27.681 1.00 88.62 94 THR A CA 1
ATOM 729 C C . THR A 1 94 ? 13.150 2.826 -27.938 1.00 88.62 94 THR A C 1
ATOM 731 O O . THR A 1 94 ? 13.604 2.741 -29.080 1.00 88.62 94 THR A O 1
ATOM 734 N N . ALA A 1 95 ? 13.912 3.147 -26.888 1.00 87.62 95 ALA A N 1
ATOM 735 C CA . ALA A 1 95 ? 15.343 3.433 -26.972 1.00 87.62 95 ALA A CA 1
ATOM 736 C C . ALA A 1 95 ? 16.136 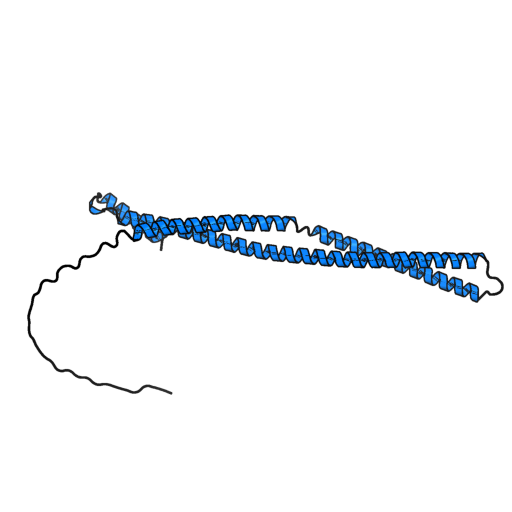2.216 -27.477 1.00 87.62 95 ALA A C 1
ATOM 738 O O . ALA A 1 95 ? 16.916 2.339 -28.417 1.00 87.62 95 ALA A O 1
ATOM 739 N N . ALA A 1 96 ? 15.860 1.020 -26.948 1.00 89.81 96 ALA A N 1
ATOM 740 C CA . ALA A 1 96 ? 16.494 -0.219 -27.400 1.00 89.81 96 ALA A CA 1
ATOM 741 C C . ALA A 1 96 ? 16.200 -0.520 -28.880 1.00 89.81 96 ALA A C 1
ATOM 743 O O . ALA A 1 96 ? 17.090 -0.923 -29.629 1.00 89.81 96 ALA A O 1
ATOM 744 N N . THR A 1 97 ? 14.965 -0.280 -29.328 1.00 89.62 97 THR A N 1
ATOM 745 C CA . THR A 1 97 ? 14.582 -0.465 -30.735 1.00 89.62 97 THR A CA 1
ATOM 746 C C . THR A 1 97 ? 15.315 0.517 -31.649 1.00 89.62 97 THR A C 1
ATOM 748 O O . THR A 1 97 ? 15.816 0.117 -32.700 1.00 89.62 97 THR A O 1
ATOM 751 N N . LYS A 1 98 ? 15.411 1.796 -31.257 1.00 86.00 98 LYS A N 1
ATOM 752 C CA . LYS A 1 98 ? 16.184 2.808 -31.995 1.00 86.00 98 LYS A CA 1
ATOM 753 C C . LYS A 1 98 ? 17.664 2.430 -32.071 1.00 86.00 98 LYS A C 1
ATOM 755 O O . LYS A 1 98 ? 18.220 2.424 -33.164 1.00 86.00 98 LYS A O 1
ATOM 760 N N . LEU A 1 99 ? 18.261 2.034 -30.948 1.00 91.69 99 LEU A N 1
ATOM 761 C CA . LEU A 1 99 ? 19.662 1.618 -30.875 1.00 91.69 99 LEU A CA 1
ATOM 762 C C . LEU A 1 99 ? 19.954 0.432 -31.806 1.00 91.69 99 LEU A C 1
ATOM 764 O O . LEU A 1 99 ? 20.934 0.452 -32.547 1.00 91.69 99 LEU A O 1
ATOM 768 N N . ASN A 1 100 ? 19.067 -0.567 -31.839 1.00 91.19 100 ASN A N 1
ATOM 769 C CA . ASN A 1 100 ? 19.189 -1.697 -32.761 1.00 91.19 100 ASN A CA 1
ATOM 770 C C . ASN A 1 100 ? 19.123 -1.260 -34.232 1.00 91.19 100 ASN A C 1
ATOM 772 O O . ASN A 1 100 ? 19.910 -1.745 -35.040 1.00 91.19 100 ASN A O 1
ATOM 776 N N . LYS A 1 101 ? 18.241 -0.318 -34.591 1.00 89.19 101 LYS A N 1
ATOM 777 C CA . LYS A 1 101 ? 18.185 0.222 -35.962 1.00 89.19 101 LYS A CA 1
ATOM 778 C C . LYS A 1 101 ? 19.484 0.933 -36.350 1.00 89.19 101 LYS A C 1
ATOM 780 O O . LYS A 1 101 ? 20.000 0.683 -37.437 1.00 89.19 101 LYS A O 1
ATOM 785 N N . VAL A 1 102 ? 20.037 1.762 -35.460 1.00 89.38 102 VAL A N 1
ATOM 786 C CA . VAL A 1 102 ? 21.329 2.439 -35.684 1.00 89.38 102 VAL A CA 1
ATOM 787 C C . VAL A 1 102 ? 22.454 1.411 -35.841 1.00 89.38 102 VAL A C 1
ATOM 789 O O . VAL A 1 102 ? 23.262 1.514 -36.762 1.00 89.38 102 VAL A O 1
ATOM 792 N N . LYS A 1 103 ? 22.469 0.365 -35.008 1.00 93.62 103 LYS A N 1
ATOM 793 C CA . LYS A 1 103 ? 23.443 -0.732 -35.092 1.00 93.62 103 LYS A CA 1
ATOM 794 C C . LYS A 1 103 ? 23.418 -1.441 -36.446 1.00 93.62 103 LYS A C 1
ATOM 796 O O . LYS A 1 103 ? 24.476 -1.705 -37.014 1.00 93.62 103 LYS A O 1
ATOM 801 N N . GLU A 1 104 ? 22.233 -1.751 -36.968 1.00 93.50 104 GLU A N 1
ATOM 802 C CA . GLU A 1 104 ? 22.105 -2.384 -38.285 1.00 93.50 104 GLU A CA 1
ATOM 803 C C . GLU A 1 104 ? 22.518 -1.439 -39.422 1.00 93.50 104 GLU A C 1
ATOM 805 O O . GLU A 1 104 ? 23.222 -1.868 -40.335 1.00 93.50 104 GLU A O 1
ATOM 810 N N . ALA A 1 105 ? 22.193 -0.145 -39.336 1.00 90.06 105 ALA A N 1
ATOM 811 C CA . ALA A 1 105 ? 22.655 0.849 -40.307 1.00 90.06 105 ALA A CA 1
ATOM 812 C C . ALA A 1 105 ? 24.193 0.956 -40.333 1.00 90.06 105 ALA A C 1
ATOM 814 O O . ALA A 1 105 ? 24.797 0.938 -41.405 1.00 90.06 105 ALA A O 1
ATOM 815 N N . ILE A 1 106 ? 24.844 0.984 -39.162 1.00 93.31 106 ILE A N 1
ATOM 816 C CA . ILE A 1 106 ? 26.312 0.954 -39.039 1.00 93.31 106 ILE A CA 1
ATOM 817 C C . ILE A 1 106 ? 26.889 -0.297 -39.705 1.00 93.31 106 ILE A C 1
ATOM 819 O O . ILE A 1 106 ? 27.847 -0.193 -40.471 1.00 93.31 106 ILE A O 1
ATOM 823 N N . LYS A 1 107 ? 26.307 -1.478 -39.450 1.00 94.19 107 LYS A N 1
ATOM 824 C CA . LYS A 1 107 ? 26.750 -2.734 -40.079 1.00 94.19 107 LYS A CA 1
ATOM 825 C C . LYS A 1 107 ? 26.637 -2.680 -41.602 1.00 94.19 107 LYS A C 1
ATOM 827 O O . LYS A 1 107 ? 27.564 -3.116 -42.283 1.00 94.19 107 LYS A O 1
ATOM 832 N N . GLN A 1 108 ? 25.530 -2.154 -42.127 1.00 91.31 108 GLN A N 1
ATOM 833 C CA . GLN A 1 108 ? 25.317 -2.006 -43.567 1.00 91.31 108 GLN A CA 1
ATOM 834 C C . GLN A 1 108 ? 26.333 -1.039 -44.184 1.00 91.31 108 GLN A C 1
ATOM 836 O O . GLN A 1 108 ? 27.014 -1.418 -45.132 1.00 91.31 108 GLN A O 1
ATOM 841 N N . MET A 1 109 ? 26.520 0.151 -43.604 1.00 90.62 109 MET A N 1
ATOM 842 C CA . MET A 1 109 ? 27.512 1.128 -44.075 1.00 90.62 109 MET A CA 1
ATOM 843 C C . MET A 1 109 ? 28.936 0.561 -44.049 1.00 90.62 109 MET A C 1
ATOM 845 O O . MET A 1 109 ? 29.664 0.668 -45.032 1.00 90.62 109 MET A O 1
ATOM 849 N N . ALA A 1 110 ? 29.324 -0.108 -42.960 1.00 90.75 110 ALA A N 1
ATOM 850 C CA . ALA A 1 110 ? 30.637 -0.739 -42.841 1.00 90.75 110 ALA A CA 1
ATOM 851 C C . ALA A 1 110 ? 30.842 -1.891 -43.841 1.00 90.75 110 ALA A C 1
ATOM 853 O O . ALA A 1 110 ? 31.968 -2.157 -44.262 1.00 90.75 110 ALA A O 1
ATOM 854 N N . LYS A 1 111 ? 29.772 -2.598 -44.224 1.00 90.94 111 LYS A N 1
ATOM 855 C CA . LYS A 1 111 ? 29.822 -3.603 -45.290 1.00 90.94 111 LYS A CA 1
ATOM 856 C C . LYS A 1 111 ? 30.022 -2.942 -46.655 1.00 90.94 111 LYS A C 1
ATOM 858 O O . LYS A 1 111 ? 30.979 -3.291 -47.328 1.00 90.94 111 LYS A O 1
ATOM 863 N N . THR A 1 112 ? 29.214 -1.945 -47.012 1.00 88.75 112 THR A N 1
ATOM 864 C CA . THR A 1 112 ? 29.327 -1.234 -48.298 1.00 88.75 112 THR A CA 1
ATOM 865 C C . THR A 1 112 ? 30.707 -0.612 -48.505 1.00 88.75 112 THR A C 1
ATOM 867 O O . THR A 1 112 ? 31.263 -0.698 -49.592 1.00 88.75 112 THR A O 1
ATOM 870 N N . ILE A 1 113 ? 31.292 -0.020 -47.458 1.00 88.44 113 ILE A N 1
ATOM 871 C CA . ILE A 1 113 ? 32.652 0.540 -47.517 1.00 88.44 113 ILE A CA 1
ATOM 872 C C . ILE A 1 113 ? 33.693 -0.545 -47.823 1.00 88.44 113 ILE A C 1
ATOM 874 O O . ILE A 1 113 ? 34.628 -0.293 -48.576 1.00 88.44 113 ILE A O 1
ATOM 878 N N . ARG A 1 114 ? 33.546 -1.745 -47.245 1.00 86.81 114 ARG A N 1
ATOM 879 C CA . ARG A 1 114 ? 34.435 -2.875 -47.547 1.00 86.81 114 ARG A CA 1
ATOM 880 C C . ARG A 1 114 ? 34.220 -3.392 -48.963 1.00 86.81 114 ARG A C 1
ATOM 882 O O . ARG A 1 114 ? 35.188 -3.633 -49.655 1.00 86.81 114 ARG A O 1
ATOM 889 N N . ASP A 1 115 ? 32.981 -3.530 -49.411 1.00 87.06 115 ASP A N 1
ATOM 890 C CA . ASP A 1 115 ? 32.701 -4.139 -50.714 1.00 87.06 115 ASP A CA 1
ATOM 891 C C . ASP A 1 115 ? 33.109 -3.226 -51.899 1.00 87.06 115 ASP A C 1
ATOM 893 O O . ASP A 1 115 ? 33.405 -3.726 -52.981 1.00 87.06 115 ASP A O 1
ATOM 897 N N . CYS A 1 116 ? 33.173 -1.899 -51.709 1.00 81.00 116 CYS A N 1
ATOM 898 C CA . CYS A 1 116 ? 33.385 -0.906 -52.779 1.00 81.00 116 CYS A CA 1
ATOM 899 C C . CYS A 1 116 ? 34.781 -0.237 -52.788 1.00 81.00 116 CYS A C 1
ATOM 901 O O . CYS A 1 116 ? 34.872 0.942 -53.130 1.00 81.00 116 CYS A O 1
ATOM 903 N N . HIS A 1 117 ? 35.846 -0.964 -52.423 1.00 66.69 117 HIS A N 1
ATOM 904 C CA . HIS A 1 117 ? 37.222 -0.485 -52.164 1.00 66.69 117 HIS A CA 1
ATOM 905 C C . HIS A 1 117 ? 37.787 0.655 -53.053 1.00 66.69 117 HIS A C 1
ATOM 907 O O . HIS A 1 117 ? 38.557 1.463 -52.537 1.00 66.69 117 HIS A O 1
ATOM 913 N N . ASP A 1 118 ? 37.390 0.777 -54.325 1.00 69.00 118 ASP A N 1
ATOM 914 C CA . ASP A 1 118 ? 37.945 1.760 -55.272 1.00 69.00 118 ASP A CA 1
ATOM 915 C C . ASP A 1 118 ? 37.146 3.079 -55.394 1.00 69.00 118 ASP A C 1
ATOM 917 O O . ASP A 1 118 ? 37.645 4.051 -55.961 1.00 69.00 118 ASP A O 1
ATOM 921 N N . VAL A 1 119 ? 35.903 3.149 -54.884 1.00 70.06 119 VAL A N 1
ATOM 922 C CA . VAL A 1 119 ? 34.986 4.293 -55.122 1.00 70.06 119 VAL A CA 1
ATOM 923 C C . VAL A 1 119 ? 34.129 4.634 -53.892 1.00 70.06 119 VAL A C 1
ATOM 925 O O . VAL A 1 119 ? 32.938 4.923 -54.004 1.00 70.06 119 VAL A O 1
ATOM 928 N N . VAL A 1 120 ? 34.698 4.592 -52.684 1.00 75.75 120 VAL A N 1
ATOM 929 C CA . VAL A 1 120 ? 33.956 4.967 -51.467 1.00 75.75 120 VAL A CA 1
ATOM 930 C C . VAL A 1 120 ? 33.943 6.493 -51.292 1.00 75.75 120 VAL A C 1
ATOM 932 O O . VAL A 1 120 ? 34.999 7.091 -51.072 1.00 75.75 120 VAL A O 1
ATOM 935 N N . PRO A 1 121 ? 32.774 7.163 -51.318 1.00 80.75 121 PRO A N 1
ATOM 936 C CA . PRO A 1 121 ? 32.713 8.603 -51.095 1.00 80.75 121 PRO A CA 1
ATOM 937 C C . PRO A 1 121 ? 33.131 8.961 -49.664 1.00 80.75 121 PRO A C 1
ATOM 939 O O . PRO A 1 121 ? 32.671 8.340 -48.704 1.00 80.75 121 PRO A O 1
ATOM 942 N N . ALA A 1 122 ? 33.920 10.027 -49.494 1.00 85.25 122 ALA A N 1
ATOM 943 C CA . ALA A 1 122 ? 34.316 10.541 -48.175 1.00 85.25 122 ALA A CA 1
ATOM 944 C C . ALA A 1 122 ? 33.108 10.816 -47.250 1.00 85.25 122 ALA A C 1
ATOM 946 O O . ALA A 1 122 ? 33.174 10.594 -46.039 1.00 85.25 122 ALA A O 1
ATOM 947 N N . LEU A 1 123 ? 31.973 11.212 -47.838 1.00 85.38 123 LEU A N 1
ATOM 948 C CA . LEU A 1 123 ? 30.698 11.402 -47.143 1.00 85.38 123 LEU A CA 1
ATOM 949 C C . LEU A 1 123 ? 30.201 10.131 -46.436 1.00 85.38 123 LEU A C 1
ATOM 951 O O . LEU A 1 123 ? 29.629 10.228 -45.353 1.00 85.38 123 LEU A O 1
ATOM 955 N N . LEU A 1 124 ? 30.444 8.939 -46.994 1.00 87.12 124 LEU A N 1
ATOM 956 C CA . LEU A 1 124 ? 30.015 7.677 -46.385 1.00 87.12 124 LEU A CA 1
ATOM 957 C C . LEU A 1 124 ? 30.857 7.335 -45.146 1.00 87.12 124 LEU A C 1
ATOM 959 O O . LEU A 1 124 ? 30.315 6.884 -44.138 1.00 87.12 124 LEU A O 1
ATOM 963 N N . HIS A 1 125 ? 32.164 7.616 -45.176 1.00 88.31 125 HIS A N 1
ATOM 964 C CA . HIS A 1 125 ? 33.026 7.488 -43.996 1.00 88.31 125 HIS A CA 1
ATOM 965 C C . HIS A 1 125 ? 32.627 8.466 -42.886 1.00 88.31 125 HIS A C 1
ATOM 967 O O . HIS A 1 125 ? 32.588 8.090 -41.712 1.00 88.31 125 HIS A O 1
ATOM 973 N N . GLN A 1 126 ? 32.294 9.707 -43.249 1.00 90.00 126 GLN A N 1
ATOM 974 C CA . GLN A 1 126 ? 31.812 10.704 -42.297 1.00 90.00 126 GLN A CA 1
ATOM 975 C C . GLN A 1 126 ? 30.472 10.285 -41.674 1.00 90.00 126 GLN A C 1
ATOM 977 O O . GLN A 1 126 ? 30.322 10.359 -40.455 1.00 90.00 126 GLN A O 1
ATOM 982 N N . ALA A 1 127 ? 29.536 9.781 -42.484 1.00 89.38 127 ALA A N 1
ATOM 983 C CA . ALA A 1 127 ? 28.248 9.272 -42.016 1.00 89.38 127 ALA A CA 1
ATOM 984 C C . ALA A 1 127 ? 28.398 8.055 -41.088 1.00 89.38 127 ALA A C 1
ATOM 986 O O . ALA A 1 127 ? 27.719 7.980 -40.060 1.00 89.38 127 ALA A O 1
ATOM 987 N N . LEU A 1 128 ? 29.321 7.133 -41.394 1.00 92.19 128 LEU A N 1
ATOM 988 C CA . LEU A 1 128 ? 29.632 5.999 -40.521 1.00 92.19 128 LEU A CA 1
ATOM 989 C C . LEU A 1 128 ? 30.167 6.473 -39.165 1.00 92.19 128 LEU A C 1
ATOM 991 O O . LEU A 1 128 ? 29.690 6.010 -38.129 1.00 92.19 128 LEU A O 1
ATOM 995 N N . LYS A 1 129 ? 31.124 7.409 -39.163 1.00 92.62 129 LYS A N 1
ATOM 996 C CA . LYS A 1 129 ? 31.701 7.957 -37.929 1.00 92.62 129 LYS A CA 1
ATOM 997 C C . LYS A 1 129 ? 30.643 8.670 -37.083 1.00 92.62 129 LYS A C 1
ATOM 999 O O . LYS A 1 129 ? 30.570 8.418 -35.885 1.00 92.62 129 LYS A O 1
ATOM 1004 N N . ALA A 1 130 ? 29.798 9.496 -37.703 1.00 90.94 130 ALA A N 1
ATOM 1005 C CA . ALA A 1 130 ? 28.684 10.154 -37.020 1.00 90.94 130 ALA A CA 1
ATOM 1006 C C . ALA A 1 130 ? 27.718 9.128 -36.404 1.00 90.94 130 ALA A C 1
ATOM 1008 O O . ALA A 1 130 ? 27.417 9.196 -35.217 1.00 90.94 130 ALA A O 1
ATOM 1009 N N . SER A 1 131 ? 27.340 8.099 -37.168 1.00 92.38 131 SER A N 1
ATOM 1010 C CA . SER A 1 131 ? 26.438 7.044 -36.690 1.00 92.38 131 SER A CA 1
ATOM 1011 C C . SER A 1 131 ? 27.024 6.248 -35.522 1.00 92.38 131 SER A C 1
ATOM 1013 O O . SER A 1 131 ? 26.296 5.866 -34.610 1.00 92.38 131 SER A O 1
ATOM 1015 N N . GLN A 1 132 ? 28.337 5.997 -35.518 1.00 93.50 132 GLN A N 1
ATOM 1016 C CA . GLN A 1 132 ? 29.027 5.362 -34.390 1.00 93.50 132 GLN A CA 1
ATOM 1017 C C . GLN A 1 132 ? 28.997 6.239 -33.132 1.00 93.50 132 GLN A C 1
ATOM 1019 O O . GLN A 1 132 ? 28.779 5.723 -32.036 1.00 93.50 132 GLN A O 1
ATOM 1024 N N . THR A 1 133 ? 29.177 7.555 -33.275 1.00 91.62 133 THR A N 1
ATOM 1025 C CA . THR A 1 133 ? 29.022 8.502 -32.162 1.00 91.62 133 THR A CA 1
ATOM 1026 C C . THR A 1 133 ? 27.589 8.499 -31.625 1.00 91.62 133 THR A C 1
ATOM 1028 O O . THR A 1 133 ? 27.400 8.368 -30.415 1.00 91.62 133 THR A O 1
ATOM 1031 N N . ASP A 1 134 ? 26.589 8.541 -32.508 1.00 86.56 134 ASP A N 1
ATOM 1032 C CA . ASP A 1 134 ? 25.169 8.498 -32.135 1.00 86.56 134 ASP A CA 1
ATOM 1033 C C . ASP A 1 134 ? 24.795 7.185 -31.433 1.00 86.56 134 ASP A C 1
ATOM 1035 O O . ASP A 1 134 ? 24.037 7.191 -30.457 1.00 86.56 134 ASP A O 1
ATOM 1039 N N . TYR A 1 135 ? 25.350 6.056 -31.892 1.00 93.19 135 TYR A N 1
ATOM 1040 C CA . TYR A 1 135 ? 25.182 4.751 -31.252 1.00 93.19 135 TYR A CA 1
ATOM 1041 C C . TYR A 1 135 ? 25.708 4.769 -29.816 1.00 93.19 135 TYR A C 1
ATOM 1043 O O . TYR A 1 135 ? 24.973 4.400 -28.904 1.00 93.19 135 TYR A O 1
ATOM 1051 N N . ASN A 1 136 ? 26.941 5.238 -29.603 1.00 91.56 136 ASN A N 1
ATOM 1052 C CA . ASN A 1 136 ? 27.549 5.280 -28.272 1.00 91.56 136 ASN A CA 1
ATOM 1053 C C . ASN A 1 136 ? 26.760 6.192 -27.313 1.00 91.56 136 ASN A C 1
ATOM 1055 O O . ASN A 1 136 ? 26.535 5.827 -26.160 1.00 91.56 136 ASN A O 1
ATOM 1059 N N . SER A 1 137 ? 26.288 7.352 -27.789 1.00 88.75 137 SER A N 1
ATOM 1060 C CA . SER A 1 137 ? 25.436 8.251 -26.994 1.00 88.75 137 SER A CA 1
ATOM 1061 C C . SER A 1 137 ? 24.111 7.580 -26.621 1.00 88.75 137 SER A C 1
ATOM 1063 O O . SER A 1 137 ? 23.725 7.550 -25.454 1.00 88.75 137 SER A O 1
ATOM 1065 N N . SER A 1 138 ? 23.444 6.966 -27.603 1.00 87.56 138 SER A N 1
ATOM 1066 C CA . SER A 1 138 ? 22.165 6.271 -27.406 1.00 87.56 138 SER A CA 1
ATOM 1067 C C . SER A 1 138 ? 22.298 5.048 -26.489 1.00 87.56 138 SER A C 1
ATOM 1069 O O . SER A 1 138 ? 21.370 4.704 -25.756 1.00 87.56 138 SER A O 1
ATOM 1071 N N . GLU A 1 139 ? 23.445 4.367 -26.522 1.00 93.06 139 GLU A N 1
ATOM 1072 C CA . GLU A 1 139 ? 23.765 3.270 -25.611 1.00 93.06 139 GLU A CA 1
ATOM 1073 C C . GLU A 1 139 ? 23.906 3.771 -24.168 1.00 93.06 139 GLU A C 1
ATOM 1075 O O . GLU A 1 139 ? 23.337 3.158 -23.262 1.00 93.06 139 GLU A O 1
ATOM 1080 N N . GLY A 1 140 ? 24.573 4.911 -23.963 1.00 90.81 140 GLY A N 1
ATOM 1081 C CA . GLY A 1 140 ? 24.648 5.585 -22.664 1.00 90.81 140 GLY A CA 1
ATOM 1082 C C . GLY A 1 140 ? 23.269 5.971 -22.120 1.00 90.81 140 GLY A C 1
ATOM 1083 O O . GLY A 1 140 ? 22.933 5.634 -20.985 1.00 90.81 140 GLY A O 1
ATOM 1084 N N . GLU A 1 141 ? 22.417 6.584 -22.947 1.00 88.81 141 GLU A N 1
ATOM 1085 C CA . GLU A 1 141 ? 21.032 6.908 -22.569 1.00 88.81 141 GLU A CA 1
ATOM 1086 C C . GLU A 1 141 ? 20.227 5.657 -22.189 1.00 88.81 141 GLU A C 1
ATOM 1088 O O . GLU A 1 141 ? 19.480 5.654 -21.209 1.00 88.81 141 GLU A O 1
ATOM 1093 N N . LEU A 1 142 ? 20.385 4.561 -22.938 1.00 91.56 142 LEU A N 1
ATOM 1094 C CA . LEU A 1 142 ? 19.701 3.304 -22.641 1.00 91.56 142 LEU A CA 1
ATOM 1095 C C . LEU A 1 142 ? 20.162 2.699 -21.308 1.00 91.56 142 LEU A C 1
ATOM 1097 O O . LEU A 1 142 ? 19.342 2.124 -20.586 1.00 91.56 142 LEU A O 1
ATOM 1101 N N . GLN A 1 143 ? 21.453 2.792 -20.986 1.00 94.25 143 GLN A N 1
ATOM 1102 C CA . GLN A 1 143 ? 21.981 2.359 -19.691 1.00 94.25 143 GLN A CA 1
ATOM 1103 C C . GLN A 1 143 ? 21.403 3.197 -18.549 1.00 94.25 143 GLN A C 1
ATOM 1105 O O . GLN A 1 143 ? 20.968 2.632 -17.545 1.00 94.25 143 GLN A O 1
ATOM 1110 N N . GLU A 1 144 ? 21.301 4.511 -18.733 1.00 92.62 144 GLU A N 1
ATOM 1111 C CA . GLU A 1 144 ? 20.717 5.406 -17.735 1.00 92.62 144 GLU A CA 1
ATOM 1112 C C . GLU A 1 144 ? 19.224 5.120 -17.508 1.00 92.62 144 GLU A C 1
ATOM 1114 O O . GLU A 1 144 ? 18.774 5.006 -16.369 1.00 92.62 144 GLU A O 1
ATOM 1119 N N . ILE A 1 145 ? 18.455 4.876 -18.576 1.00 91.38 145 ILE A N 1
ATOM 1120 C CA . ILE A 1 145 ? 17.046 4.466 -18.456 1.00 91.38 145 ILE A CA 1
ATOM 1121 C C . ILE A 1 145 ? 16.920 3.148 -17.674 1.00 91.38 145 ILE A C 1
ATOM 1123 O O . ILE A 1 145 ? 16.028 3.022 -16.835 1.00 91.38 145 ILE A O 1
ATOM 1127 N N . LYS A 1 146 ? 17.800 2.167 -17.917 1.00 92.50 146 LYS A N 1
ATOM 1128 C CA . LYS A 1 146 ? 17.808 0.894 -17.170 1.00 92.50 146 LYS A CA 1
ATOM 1129 C C . LYS A 1 146 ? 18.127 1.102 -15.689 1.00 92.50 146 LYS A C 1
ATOM 1131 O O . LYS A 1 146 ? 17.506 0.458 -14.845 1.00 92.50 146 LYS A O 1
ATOM 1136 N N . ARG A 1 147 ? 19.076 1.988 -15.372 1.00 94.88 147 ARG A N 1
ATOM 1137 C CA . ARG A 1 147 ? 19.422 2.349 -13.990 1.00 94.88 147 ARG A CA 1
ATOM 1138 C C . ARG A 1 147 ? 18.215 2.962 -13.278 1.00 94.88 147 ARG A C 1
ATOM 1140 O O . ARG A 1 147 ? 17.827 2.477 -12.219 1.00 94.88 147 ARG A O 1
ATOM 1147 N N . LEU A 1 148 ? 17.570 3.949 -13.901 1.00 91.81 148 LEU A N 1
ATOM 1148 C CA . LEU A 1 148 ? 16.368 4.599 -13.370 1.00 91.81 148 LEU A CA 1
ATOM 1149 C C . LEU A 1 148 ? 15.194 3.622 -13.195 1.00 91.81 148 LEU A C 1
ATOM 1151 O O . LEU A 1 148 ? 14.484 3.688 -12.196 1.00 91.81 148 LEU A O 1
ATOM 1155 N N . GLU A 1 149 ? 14.987 2.695 -14.134 1.00 91.44 149 GLU A N 1
ATOM 1156 C CA . GLU A 1 149 ? 13.962 1.648 -14.014 1.00 91.44 149 GLU A CA 1
ATOM 1157 C C . GLU A 1 149 ? 14.226 0.744 -12.800 1.00 91.44 149 GLU A C 1
ATOM 1159 O O . GLU A 1 149 ? 13.302 0.456 -12.040 1.00 91.44 149 GLU A O 1
ATOM 1164 N N . ALA A 1 150 ? 15.479 0.337 -12.571 1.00 92.50 150 ALA A N 1
ATOM 1165 C CA . ALA A 1 150 ? 15.850 -0.473 -11.411 1.00 92.50 150 ALA A CA 1
ATOM 1166 C C . ALA A 1 150 ? 15.608 0.268 -10.083 1.00 92.50 150 ALA A C 1
ATOM 1168 O O . ALA A 1 150 ? 15.064 -0.316 -9.143 1.00 92.50 150 ALA A O 1
ATOM 1169 N N . GLU A 1 151 ? 15.943 1.558 -10.021 1.00 92.50 151 GLU A N 1
ATOM 1170 C CA . GLU A 1 151 ? 15.678 2.406 -8.852 1.00 92.50 151 GLU A CA 1
ATOM 1171 C C . GLU A 1 151 ? 14.179 2.552 -8.581 1.00 92.50 151 GLU A C 1
ATOM 1173 O O . GLU A 1 151 ? 13.735 2.370 -7.448 1.00 92.50 151 GLU A O 1
ATOM 1178 N N . GLN A 1 152 ? 13.380 2.797 -9.622 1.00 92.00 152 GLN A N 1
ATOM 1179 C CA . GLN A 1 152 ? 11.922 2.874 -9.512 1.00 92.00 152 GLN A CA 1
ATOM 1180 C C . GLN A 1 152 ? 11.306 1.546 -9.052 1.00 92.00 152 GLN A C 1
ATOM 1182 O O . GLN A 1 152 ? 10.387 1.549 -8.232 1.00 92.00 152 GLN A O 1
ATOM 1187 N N . ILE A 1 153 ? 11.813 0.406 -9.537 1.00 92.69 153 ILE A N 1
ATOM 1188 C CA . ILE A 1 153 ? 11.385 -0.924 -9.076 1.00 92.69 153 ILE A CA 1
ATOM 1189 C C . ILE A 1 153 ? 11.678 -1.096 -7.586 1.00 92.69 153 ILE A C 1
ATOM 1191 O O . ILE A 1 153 ? 10.823 -1.596 -6.853 1.00 92.69 153 ILE A O 1
ATOM 1195 N N . GLN A 1 154 ? 12.870 -0.705 -7.133 1.00 92.75 154 GLN A N 1
ATOM 1196 C CA . GLN A 1 154 ? 13.240 -0.840 -5.728 1.00 92.75 154 GLN A CA 1
ATOM 1197 C C . GLN A 1 154 ? 12.379 0.060 -4.835 1.00 92.75 154 GLN A C 1
ATOM 1199 O O . GLN A 1 154 ? 11.795 -0.425 -3.869 1.00 92.75 154 GLN A O 1
ATOM 1204 N N . GLN A 1 155 ? 12.203 1.329 -5.212 1.00 88.12 155 GLN A N 1
ATOM 1205 C CA . GLN A 1 155 ? 11.321 2.258 -4.500 1.00 88.12 155 GLN A CA 1
ATOM 1206 C C . GLN A 1 155 ? 9.886 1.728 -4.418 1.00 88.12 155 GLN A C 1
ATOM 1208 O O . GLN A 1 155 ? 9.274 1.770 -3.353 1.00 88.12 155 GLN A O 1
ATOM 1213 N N . LEU A 1 156 ? 9.357 1.172 -5.514 1.00 90.50 156 LEU A N 1
ATOM 1214 C CA . LEU A 1 156 ? 8.023 0.578 -5.527 1.00 90.50 156 LEU A CA 1
ATOM 1215 C C . LEU A 1 156 ? 7.912 -0.583 -4.529 1.00 90.50 156 LEU A C 1
ATOM 1217 O O . LEU A 1 156 ? 6.936 -0.641 -3.785 1.00 90.50 156 LEU A O 1
ATOM 1221 N N . LYS A 1 157 ? 8.905 -1.480 -4.478 1.00 91.06 157 LYS A N 1
ATOM 1222 C CA . LYS A 1 157 ? 8.930 -2.591 -3.509 1.00 91.06 157 LYS A CA 1
ATOM 1223 C C . LYS A 1 157 ? 8.942 -2.086 -2.069 1.00 91.06 157 LYS A C 1
ATOM 1225 O O . LYS A 1 157 ? 8.181 -2.593 -1.246 1.00 91.06 157 LYS A O 1
ATOM 1230 N N . ASP A 1 158 ? 9.768 -1.087 -1.777 1.00 89.38 158 ASP A N 1
ATOM 1231 C CA . ASP A 1 158 ? 9.893 -0.528 -0.431 1.00 89.38 158 ASP A CA 1
ATOM 1232 C C . ASP A 1 158 ? 8.587 0.149 0.010 1.00 89.38 158 ASP A C 1
ATOM 1234 O O . ASP A 1 158 ? 8.120 -0.052 1.134 1.00 89.38 158 ASP A O 1
ATOM 1238 N N . THR A 1 159 ? 7.946 0.908 -0.884 1.00 87.31 159 THR A N 1
ATOM 1239 C CA . THR A 1 159 ? 6.643 1.533 -0.618 1.00 87.31 159 THR A CA 1
ATOM 1240 C C . THR A 1 159 ? 5.533 0.493 -0.456 1.00 87.31 159 THR A C 1
ATOM 1242 O O . THR A 1 159 ? 4.730 0.601 0.472 1.00 87.31 159 THR A O 1
ATOM 1245 N N . GLU A 1 160 ? 5.487 -0.542 -1.300 1.00 89.25 160 GLU A N 1
ATOM 1246 C CA . GLU A 1 160 ? 4.513 -1.632 -1.161 1.00 89.25 160 GLU A CA 1
ATOM 1247 C C . GLU A 1 160 ? 4.687 -2.391 0.160 1.00 89.25 160 GLU A C 1
ATOM 1249 O O . GLU A 1 160 ? 3.695 -2.732 0.809 1.00 89.25 160 GLU A O 1
ATOM 1254 N N . LEU A 1 161 ? 5.929 -2.632 0.590 1.00 90.19 161 LEU A N 1
ATOM 1255 C CA . LEU A 1 161 ? 6.217 -3.269 1.872 1.00 90.19 161 LEU A CA 1
ATOM 1256 C C . LEU A 1 161 ? 5.713 -2.417 3.042 1.00 90.19 161 LEU A C 1
ATOM 1258 O O . LEU A 1 161 ? 5.009 -2.937 3.909 1.00 90.19 161 LEU A O 1
ATOM 1262 N N . LYS A 1 162 ? 6.016 -1.112 3.040 1.00 87.50 162 LYS A N 1
ATOM 1263 C CA . LYS A 1 162 ? 5.528 -0.165 4.057 1.00 87.50 162 LYS A CA 1
ATOM 1264 C C . LYS A 1 162 ? 4.003 -0.159 4.132 1.00 87.50 162 LYS A C 1
ATOM 1266 O O . LYS A 1 162 ? 3.445 -0.245 5.222 1.00 87.50 162 LYS A O 1
ATOM 1271 N N . TYR A 1 163 ? 3.328 -0.136 2.983 1.00 86.31 163 TYR A N 1
ATOM 1272 C CA . TYR A 1 163 ? 1.867 -0.171 2.931 1.00 86.31 163 TYR A CA 1
ATOM 1273 C C . TYR A 1 163 ? 1.296 -1.469 3.517 1.00 86.31 163 TYR A C 1
ATOM 1275 O O . TYR A 1 163 ? 0.374 -1.426 4.328 1.00 86.31 163 TYR A O 1
ATOM 1283 N N . ARG A 1 164 ? 1.872 -2.633 3.180 1.00 87.62 164 ARG A N 1
ATOM 1284 C CA . ARG A 1 164 ? 1.449 -3.924 3.758 1.00 87.62 164 ARG A CA 1
ATOM 1285 C C . ARG A 1 164 ? 1.645 -3.972 5.272 1.00 87.62 164 ARG A C 1
ATOM 1287 O O . ARG A 1 164 ? 0.787 -4.491 5.982 1.00 87.62 164 ARG A O 1
ATOM 1294 N N . GLN A 1 165 ? 2.760 -3.439 5.769 1.00 89.44 165 GLN A N 1
ATOM 1295 C CA . GLN A 1 165 ? 3.024 -3.352 7.206 1.00 89.44 165 GLN A CA 1
ATOM 1296 C C . GLN A 1 165 ? 2.009 -2.438 7.905 1.00 89.44 165 GLN A C 1
ATOM 1298 O O . GLN A 1 165 ? 1.463 -2.819 8.942 1.00 89.44 165 GLN A O 1
ATOM 1303 N N . ALA A 1 166 ? 1.706 -1.276 7.319 1.00 87.12 166 ALA A N 1
ATOM 1304 C CA . ALA A 1 166 ? 0.699 -0.354 7.836 1.00 87.12 166 ALA A CA 1
ATOM 1305 C C . ALA A 1 166 ? -0.703 -0.988 7.856 1.00 87.12 166 ALA A C 1
ATOM 1307 O O . ALA A 1 166 ? -1.380 -0.928 8.880 1.00 87.12 166 ALA A O 1
ATOM 1308 N N . ASP A 1 167 ? -1.113 -1.668 6.781 1.00 87.06 167 ASP A N 1
ATOM 1309 C CA . ASP A 1 167 ? -2.391 -2.391 6.711 1.00 87.06 167 ASP A CA 1
ATOM 1310 C C . ASP A 1 167 ? -2.482 -3.503 7.771 1.00 87.06 167 ASP A C 1
ATOM 1312 O O . ASP A 1 167 ? -3.476 -3.613 8.492 1.00 87.06 167 ASP A O 1
ATOM 1316 N N . SER A 1 168 ? -1.410 -4.284 7.946 1.00 89.62 168 SER A N 1
ATOM 1317 C CA . SER A 1 168 ? -1.342 -5.302 9.000 1.00 89.62 168 SER A CA 1
ATOM 1318 C C . SER A 1 168 ? -1.476 -4.688 10.396 1.00 89.62 168 SER A C 1
ATOM 1320 O O . SER A 1 168 ? -2.214 -5.216 11.230 1.00 89.62 168 SER A O 1
ATOM 1322 N N . LYS A 1 169 ? -0.794 -3.564 10.659 1.00 91.06 169 LYS A N 1
ATOM 1323 C CA . LYS A 1 169 ? -0.878 -2.854 11.942 1.00 91.06 169 LYS A CA 1
ATOM 1324 C C . LYS A 1 169 ? -2.282 -2.296 12.180 1.00 91.06 169 LYS A C 1
ATOM 1326 O O . LYS A 1 169 ? -2.803 -2.432 13.283 1.00 91.06 169 LYS A O 1
ATOM 1331 N N . ARG A 1 170 ? -2.930 -1.740 11.151 1.00 88.00 170 ARG A N 1
ATOM 1332 C CA . ARG A 1 170 ? -4.319 -1.257 11.228 1.00 88.00 170 ARG A CA 1
ATOM 1333 C C . ARG A 1 170 ? -5.299 -2.372 11.569 1.00 88.00 170 ARG A C 1
ATOM 1335 O O . ARG A 1 170 ? -6.125 -2.196 12.459 1.00 88.00 170 ARG A O 1
ATOM 1342 N N . LYS A 1 171 ? -5.185 -3.531 10.915 1.00 90.25 171 LYS A N 1
ATOM 1343 C CA . LYS A 1 171 ? -6.020 -4.706 11.219 1.00 90.25 171 LYS A CA 1
ATOM 1344 C C . LYS A 1 171 ? -5.847 -5.165 12.662 1.00 90.25 171 LYS A C 1
ATOM 1346 O O . LYS A 1 171 ? -6.828 -5.524 13.307 1.00 90.25 171 LYS A O 1
ATOM 1351 N N . GLU A 1 172 ? -4.620 -5.143 13.174 1.00 94.25 172 GLU A N 1
ATOM 1352 C CA . GLU A 1 172 ? -4.360 -5.513 14.563 1.00 94.25 172 GLU A CA 1
ATOM 1353 C C . GLU A 1 172 ? -4.921 -4.483 15.552 1.00 94.25 172 GLU A C 1
ATOM 1355 O O . GLU A 1 172 ? -5.590 -4.863 16.512 1.00 94.25 172 GLU A O 1
ATOM 1360 N N . LEU A 1 173 ? -4.749 -3.185 15.285 1.00 92.38 173 LEU A N 1
ATOM 1361 C CA . LEU A 1 173 ? -5.367 -2.122 16.083 1.00 92.38 173 LEU A CA 1
ATOM 1362 C C . LEU A 1 173 ? -6.893 -2.228 16.094 1.00 92.38 173 LEU A C 1
ATOM 1364 O O . LEU A 1 173 ? -7.489 -2.113 17.158 1.00 92.38 173 LEU A O 1
ATOM 1368 N N . SER A 1 174 ? -7.526 -2.531 14.957 1.00 92.50 174 SER A N 1
ATOM 1369 C CA . SER A 1 174 ? -8.978 -2.749 14.891 1.00 92.50 174 SER A CA 1
ATOM 1370 C C . SER A 1 174 ? -9.425 -3.863 15.841 1.00 92.50 174 SER A C 1
ATOM 1372 O O . SER A 1 174 ? -10.352 -3.668 16.621 1.00 92.50 174 SER A O 1
ATOM 1374 N N . LYS A 1 175 ? -8.721 -5.004 15.861 1.00 95.00 175 LYS A N 1
ATOM 1375 C CA . LYS A 1 175 ? -9.026 -6.096 16.803 1.00 95.00 175 LYS A CA 1
ATOM 1376 C C . LYS A 1 175 ? -8.845 -5.670 18.259 1.00 95.00 175 LYS A C 1
ATOM 1378 O O . LYS A 1 175 ? -9.611 -6.094 19.125 1.00 95.00 175 LYS A O 1
ATOM 1383 N N . GLN A 1 176 ? -7.817 -4.872 18.552 1.00 93.00 176 GLN A N 1
ATOM 1384 C CA . GLN A 1 176 ? -7.583 -4.354 19.900 1.00 93.00 176 GLN A CA 1
ATOM 1385 C C . GLN A 1 176 ? -8.681 -3.378 20.330 1.00 93.00 176 GLN A C 1
ATOM 1387 O O . GLN A 1 176 ? -9.146 -3.471 21.464 1.00 93.00 176 GLN A O 1
ATOM 1392 N N . ILE A 1 177 ? -9.130 -2.503 19.427 1.00 93.25 177 ILE A N 1
ATOM 1393 C CA . ILE A 1 177 ? -10.266 -1.597 19.630 1.00 93.25 177 ILE A CA 1
ATOM 1394 C C . ILE A 1 177 ? -11.528 -2.407 19.932 1.00 93.25 177 ILE A C 1
ATOM 1396 O O . ILE A 1 177 ? -12.169 -2.165 20.954 1.00 93.25 177 ILE A O 1
ATOM 1400 N N . ASP A 1 178 ? -11.848 -3.415 19.118 1.00 94.44 178 ASP A N 1
ATOM 1401 C CA . ASP A 1 178 ? -13.028 -4.264 19.320 1.00 94.44 178 ASP A CA 1
ATOM 1402 C C . ASP A 1 178 ? -12.984 -4.986 20.673 1.00 94.44 178 ASP A C 1
ATOM 1404 O O . ASP A 1 178 ? -13.976 -5.029 21.408 1.00 94.44 178 ASP A O 1
ATOM 1408 N N . ARG A 1 179 ? -11.806 -5.499 21.050 1.00 94.00 179 ARG A N 1
ATOM 1409 C CA . ARG A 1 179 ? -11.581 -6.124 22.359 1.00 94.00 179 ARG A CA 1
ATOM 1410 C C . ARG A 1 179 ? -11.745 -5.123 23.504 1.00 94.00 179 ARG A C 1
ATOM 1412 O O . ARG A 1 179 ? -12.355 -5.464 24.514 1.00 94.00 179 ARG A O 1
ATOM 1419 N N . CYS A 1 180 ? -11.235 -3.902 23.356 1.00 92.75 180 CYS A N 1
ATOM 1420 C CA . CYS A 1 180 ? -11.373 -2.848 24.359 1.00 92.75 180 CYS A CA 1
ATOM 1421 C C . CYS A 1 180 ? -12.840 -2.423 24.521 1.00 92.75 180 CYS A C 1
ATOM 1423 O O . CYS A 1 180 ? -13.322 -2.346 25.646 1.00 92.75 180 CYS A O 1
ATOM 1425 N N . LYS A 1 181 ? -13.584 -2.271 23.417 1.00 94.44 181 LYS A N 1
ATOM 1426 C CA . LYS A 1 181 ? -15.032 -1.986 23.414 1.00 94.44 181 LYS A CA 1
ATOM 1427 C C . LYS A 1 181 ? -15.853 -3.093 24.067 1.00 94.44 181 LYS A C 1
ATOM 1429 O O . LYS A 1 181 ? -16.864 -2.817 24.706 1.00 94.44 181 LYS A O 1
ATOM 1434 N N . LEU A 1 182 ? -15.465 -4.356 23.889 1.00 94.31 182 LEU A N 1
ATOM 1435 C CA . LEU A 1 182 ? -16.119 -5.472 24.573 1.00 94.31 182 LEU A CA 1
ATOM 1436 C C . LEU A 1 182 ? -15.840 -5.448 26.082 1.00 94.31 182 LEU A C 1
ATOM 1438 O O . LEU A 1 182 ? -16.753 -5.659 26.874 1.00 94.31 182 LEU A O 1
ATOM 1442 N N . ASN A 1 183 ? -14.593 -5.186 26.479 1.00 90.44 183 ASN A N 1
ATOM 1443 C CA . ASN A 1 183 ? -14.214 -5.099 27.889 1.00 90.44 183 ASN A CA 1
ATOM 1444 C C . ASN A 1 183 ? -14.872 -3.913 28.597 1.00 90.44 183 ASN A C 1
ATOM 1446 O O . ASN A 1 183 ? -15.314 -4.080 29.729 1.00 90.44 183 ASN A O 1
ATOM 1450 N N . LEU A 1 184 ? -14.964 -2.762 27.926 1.00 91.38 184 LEU A N 1
ATOM 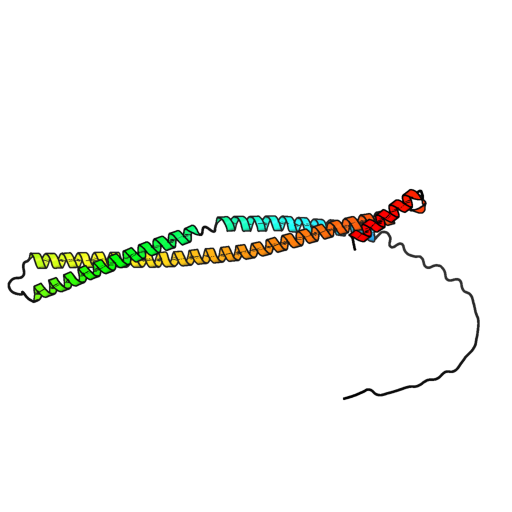1451 C CA . LEU A 1 184 ? -15.669 -1.583 28.422 1.00 91.38 184 LEU A CA 1
ATOM 1452 C C . LEU A 1 184 ? -17.136 -1.921 28.699 1.00 91.38 184 LEU A C 1
ATOM 1454 O O . LEU A 1 184 ? -17.562 -1.818 29.840 1.00 91.38 184 LEU A O 1
ATOM 1458 N N . ARG A 1 185 ? -17.847 -2.482 27.710 1.00 93.19 185 ARG A N 1
ATOM 1459 C CA . ARG A 1 185 ? -19.246 -2.917 27.871 1.00 93.19 185 ARG A CA 1
ATOM 1460 C C . ARG A 1 185 ? -19.447 -3.907 29.016 1.00 93.19 185 ARG A C 1
ATOM 1462 O O . ARG A 1 185 ? -20.438 -3.835 29.730 1.00 93.19 185 ARG A O 1
ATOM 1469 N N . ARG A 1 186 ? -18.512 -4.844 29.200 1.00 90.44 186 ARG A N 1
ATOM 1470 C CA . ARG A 1 186 ? -18.549 -5.775 30.339 1.00 90.44 186 ARG A CA 1
ATOM 1471 C C . ARG A 1 186 ? -18.346 -5.058 31.667 1.00 90.44 186 ARG A C 1
ATOM 1473 O O . ARG A 1 186 ? -19.043 -5.373 32.614 1.00 90.44 186 ARG A O 1
ATOM 1480 N N . ALA A 1 187 ? -17.406 -4.120 31.743 1.00 84.38 187 ALA A N 1
ATOM 1481 C CA . ALA A 1 187 ? -17.156 -3.364 32.965 1.00 84.38 187 ALA A CA 1
ATOM 1482 C C . ALA A 1 187 ? -18.326 -2.425 33.310 1.00 84.38 187 ALA A C 1
ATOM 1484 O O . ALA A 1 187 ? -18.670 -2.303 34.477 1.00 84.38 187 ALA A O 1
ATOM 1485 N N . GLU A 1 188 ? -18.963 -1.811 32.312 1.00 87.94 188 GLU A N 1
ATOM 1486 C CA . GLU A 1 188 ? -20.199 -1.036 32.483 1.00 87.94 188 GLU A CA 1
ATOM 1487 C C . GLU A 1 188 ? -21.328 -1.920 33.026 1.00 87.94 188 GLU A C 1
ATOM 1489 O O . GLU A 1 188 ? -21.956 -1.576 34.023 1.00 87.94 188 GLU A O 1
ATOM 1494 N N . TRP A 1 189 ? -21.516 -3.109 32.449 1.00 90.06 189 TRP A N 1
ATOM 1495 C CA . TRP A 1 189 ? -22.495 -4.078 32.945 1.00 90.06 189 TRP A CA 1
ATOM 1496 C C . TRP A 1 189 ? -22.177 -4.575 34.368 1.00 90.06 189 TRP A C 1
ATOM 1498 O O . TRP A 1 189 ? -23.071 -4.645 35.211 1.00 90.06 189 TRP A O 1
ATOM 1508 N N . ASP A 1 190 ? -20.902 -4.860 34.673 1.00 86.12 190 ASP A N 1
ATOM 1509 C CA . ASP A 1 190 ? -20.445 -5.203 36.028 1.00 86.12 190 ASP A CA 1
ATOM 1510 C C . ASP A 1 190 ? -20.804 -4.078 37.022 1.00 86.12 190 ASP A C 1
ATOM 1512 O O . ASP A 1 190 ? -21.192 -4.353 38.160 1.00 86.12 190 ASP A O 1
ATOM 1516 N N . LEU A 1 191 ? -20.661 -2.810 36.607 1.00 88.44 191 LEU A N 1
ATOM 1517 C CA . LEU A 1 191 ? -20.955 -1.644 37.440 1.00 88.44 191 LEU A CA 1
ATOM 1518 C C . LEU A 1 191 ? -22.451 -1.534 37.721 1.00 88.44 191 LEU A C 1
ATOM 1520 O O . LEU A 1 191 ? -22.833 -1.361 38.879 1.00 88.44 191 LEU A O 1
ATOM 1524 N N . ASP A 1 192 ? -23.282 -1.661 36.689 1.00 86.56 192 ASP A N 1
ATOM 1525 C CA . ASP A 1 192 ? -24.737 -1.625 36.825 1.00 86.56 192 ASP A CA 1
ATOM 1526 C C . ASP A 1 192 ? -25.219 -2.711 37.793 1.00 86.56 192 ASP A C 1
ATOM 1528 O O . ASP A 1 192 ? -25.966 -2.421 38.730 1.00 86.56 192 ASP A O 1
ATOM 1532 N N . ASN A 1 193 ? -24.705 -3.935 37.656 1.00 86.06 193 ASN A N 1
ATOM 1533 C CA . ASN A 1 193 ? -25.025 -5.032 38.567 1.00 86.06 193 ASN A CA 1
ATOM 1534 C C . ASN A 1 193 ? -24.547 -4.775 39.997 1.00 86.06 193 ASN A C 1
ATOM 1536 O O . ASN A 1 193 ? -25.291 -5.018 40.947 1.00 86.06 193 ASN A O 1
ATOM 1540 N N . ALA A 1 194 ? -23.333 -4.250 40.178 1.00 85.69 194 ALA A N 1
ATOM 1541 C CA . ALA A 1 194 ? -22.824 -3.910 41.505 1.00 85.69 194 ALA A CA 1
ATOM 1542 C C . ALA A 1 194 ? -23.685 -2.830 42.187 1.00 85.69 194 ALA A C 1
ATOM 1544 O O . ALA A 1 194 ? -23.966 -2.924 43.384 1.00 85.69 194 ALA A O 1
ATOM 1545 N N . LEU A 1 195 ? -24.147 -1.831 41.429 1.00 85.44 195 LEU A N 1
ATOM 1546 C CA . LEU A 1 195 ? -25.044 -0.784 41.922 1.00 85.44 195 LEU A CA 1
ATOM 1547 C C . LEU A 1 195 ? -26.445 -1.323 42.241 1.00 85.44 195 LEU A C 1
ATOM 1549 O O . LEU A 1 195 ? -27.039 -0.920 43.245 1.00 85.44 195 LEU A O 1
ATOM 1553 N N . LEU A 1 196 ? -26.981 -2.231 41.421 1.00 85.25 196 LEU A N 1
ATOM 1554 C CA . LEU A 1 196 ? -28.254 -2.902 41.695 1.00 85.25 196 LEU A CA 1
ATOM 1555 C C . LEU A 1 196 ? -28.165 -3.752 42.963 1.00 85.25 196 LEU A C 1
ATOM 1557 O O . LEU A 1 196 ? -29.017 -3.610 43.840 1.00 85.25 196 LEU A O 1
ATOM 1561 N N . GLN A 1 197 ? -27.102 -4.542 43.120 1.00 83.19 197 GLN A N 1
ATOM 1562 C CA . GLN A 1 197 ? -26.882 -5.341 44.323 1.00 83.19 197 GLN A CA 1
ATOM 1563 C C . GLN A 1 197 ? -26.766 -4.458 45.570 1.00 83.19 197 GLN A C 1
ATOM 1565 O O . GLN A 1 197 ? -27.404 -4.736 46.582 1.00 83.19 197 GLN A O 1
ATOM 1570 N N . GLN A 1 198 ? -26.046 -3.335 45.485 1.00 84.06 198 GLN A N 1
ATOM 1571 C CA . GLN A 1 198 ? -25.955 -2.375 46.587 1.00 84.06 198 GLN A CA 1
ATOM 1572 C C . GLN A 1 198 ? -27.336 -1.823 46.991 1.00 84.06 198 GLN A C 1
ATOM 1574 O O . GLN A 1 198 ? -27.595 -1.606 48.177 1.00 84.06 198 GLN A O 1
ATOM 1579 N N . ARG A 1 199 ? -28.243 -1.608 46.027 1.00 83.56 199 ARG A N 1
ATOM 1580 C CA . ARG A 1 199 ? -29.630 -1.191 46.299 1.00 83.56 199 ARG A CA 1
ATOM 1581 C C . ARG A 1 199 ? -30.456 -2.310 46.935 1.00 83.56 199 ARG A C 1
ATOM 1583 O O . ARG A 1 199 ? -31.207 -2.018 47.863 1.00 83.56 199 ARG A O 1
ATOM 1590 N N . ILE A 1 200 ? -30.316 -3.559 46.478 1.00 82.31 200 ILE A N 1
ATOM 1591 C CA . ILE A 1 200 ? -30.963 -4.726 47.108 1.00 82.31 200 ILE A CA 1
ATOM 1592 C C . ILE A 1 200 ? -30.515 -4.841 48.567 1.00 82.31 200 ILE A C 1
ATOM 1594 O O . ILE A 1 200 ? -31.355 -4.929 49.463 1.00 82.31 200 ILE A O 1
ATOM 1598 N N . ASP A 1 201 ? -29.206 -4.781 48.812 1.00 81.88 201 ASP A N 1
ATOM 1599 C CA . ASP A 1 201 ? -28.633 -4.890 50.151 1.00 81.88 201 ASP A CA 1
ATOM 1600 C C . ASP A 1 201 ? -29.171 -3.775 51.061 1.00 81.88 201 ASP A C 1
ATOM 1602 O O . ASP A 1 201 ? -29.628 -4.051 52.171 1.00 81.88 201 ASP A O 1
ATOM 1606 N N . ALA A 1 202 ? -29.230 -2.531 50.570 1.00 81.81 202 ALA A N 1
ATOM 1607 C CA . ALA A 1 202 ? -29.811 -1.410 51.307 1.00 81.81 202 ALA A CA 1
ATOM 1608 C C . ALA A 1 202 ? -31.303 -1.617 51.635 1.00 81.81 202 ALA A C 1
ATOM 1610 O O . ALA A 1 202 ? -31.726 -1.344 52.760 1.00 81.81 202 ALA A O 1
ATOM 1611 N N . LEU A 1 203 ? -32.099 -2.130 50.688 1.00 80.19 203 LEU A N 1
ATOM 1612 C CA . LEU A 1 203 ? -33.520 -2.433 50.904 1.00 80.19 203 LEU A CA 1
ATOM 1613 C C . LEU A 1 203 ? -33.729 -3.586 51.892 1.00 80.19 203 LEU A C 1
ATOM 1615 O O . LEU A 1 203 ? -34.674 -3.550 52.677 1.00 80.19 203 LEU A O 1
ATOM 1619 N N . SER A 1 204 ? -32.839 -4.581 51.899 1.00 75.69 204 SER A N 1
ATOM 1620 C CA . SER A 1 204 ? -32.905 -5.719 52.826 1.00 75.69 204 SER A CA 1
ATOM 1621 C C . SER A 1 204 ? -32.704 -5.321 54.294 1.00 75.69 204 SER A C 1
ATOM 1623 O O . SER A 1 204 ? -33.086 -6.063 55.195 1.00 75.69 204 SER A O 1
ATOM 1625 N N . HIS A 1 205 ? -32.096 -4.156 54.541 1.00 76.56 205 HIS A N 1
ATOM 1626 C CA . HIS A 1 205 ? -31.822 -3.624 55.879 1.00 76.56 205 HIS A CA 1
ATOM 1627 C C . HIS A 1 205 ? -32.907 -2.659 56.378 1.00 76.56 205 HIS A C 1
ATOM 1629 O O . HIS A 1 205 ? -32.830 -2.183 57.511 1.00 76.56 205 HIS A O 1
ATOM 1635 N N . VAL A 1 206 ? -33.917 -2.356 55.556 1.00 77.75 206 VAL A N 1
ATOM 1636 C CA . VAL A 1 206 ? -35.075 -1.570 55.987 1.00 77.75 206 VAL A CA 1
ATOM 1637 C C . VAL A 1 206 ? -35.861 -2.392 57.003 1.00 77.75 206 VAL A C 1
ATOM 1639 O O . VAL A 1 206 ? -36.268 -3.516 56.713 1.00 77.75 206 VAL A O 1
ATOM 1642 N N . ASP A 1 207 ? -36.098 -1.836 58.193 1.00 76.50 207 ASP A N 1
ATOM 1643 C CA . ASP A 1 207 ? -36.896 -2.500 59.223 1.00 76.50 207 ASP A CA 1
ATOM 1644 C C . ASP A 1 207 ? -38.374 -2.543 58.811 1.00 76.50 207 ASP A C 1
ATOM 1646 O O . ASP A 1 207 ? -39.185 -1.669 59.132 1.00 76.50 207 ASP A O 1
ATOM 1650 N N . VAL A 1 208 ? -38.724 -3.594 58.074 1.00 71.69 208 VAL A N 1
ATOM 1651 C CA . VAL A 1 208 ? -40.048 -3.831 57.487 1.00 71.69 208 VAL A CA 1
ATOM 1652 C C . VAL A 1 208 ? -41.150 -3.867 58.558 1.00 71.69 208 VAL A C 1
ATOM 1654 O O . VAL A 1 208 ? -42.317 -3.622 58.256 1.00 71.69 208 VAL A O 1
ATOM 1657 N N . SER A 1 209 ? -40.790 -4.117 59.822 1.00 71.12 209 SER A N 1
ATOM 1658 C CA . SER A 1 209 ? -41.685 -4.114 60.987 1.00 71.12 209 SER A CA 1
ATOM 1659 C C . SER A 1 209 ? -42.305 -2.745 61.265 1.00 71.12 209 SER A C 1
ATOM 1661 O O . SER A 1 209 ? -43.424 -2.676 61.775 1.00 71.12 209 SER A O 1
ATOM 1663 N N . THR A 1 210 ? -41.582 -1.674 60.931 1.00 77.56 210 THR A N 1
ATOM 1664 C CA . THR A 1 210 ? -41.964 -0.278 61.209 1.00 77.56 210 THR A CA 1
ATOM 1665 C C . THR A 1 210 ? -42.848 0.337 60.124 1.00 77.56 210 THR A C 1
ATOM 1667 O O . THR A 1 210 ? -43.497 1.352 60.359 1.00 77.56 210 THR A O 1
ATOM 1670 N N . LEU A 1 211 ? -42.924 -0.303 58.956 1.00 78.94 211 LEU A N 1
ATOM 1671 C CA . LEU A 1 211 ? -43.688 0.163 57.800 1.00 78.94 211 LEU A CA 1
ATOM 1672 C C . LEU A 1 211 ? -45.169 -0.235 57.888 1.00 78.94 211 LEU A C 1
ATOM 1674 O O . LEU A 1 211 ? -45.513 -1.281 58.452 1.00 78.94 211 LEU A O 1
ATOM 1678 N N . ALA A 1 212 ? -46.063 0.539 57.270 1.00 83.31 212 ALA A N 1
ATOM 1679 C CA . ALA A 1 212 ? -47.462 0.144 57.101 1.00 83.31 212 ALA A CA 1
ATOM 1680 C C . ALA A 1 212 ? -47.578 -1.053 56.136 1.00 83.31 212 ALA A C 1
ATOM 1682 O O . ALA A 1 212 ? -46.751 -1.227 55.243 1.00 83.31 212 ALA A O 1
ATOM 1683 N N . PHE A 1 213 ? -48.619 -1.886 56.267 1.00 81.75 213 PHE A N 1
ATOM 1684 C CA . PHE A 1 213 ? -48.787 -3.110 55.456 1.00 81.75 213 PHE A CA 1
ATOM 1685 C C . PHE A 1 213 ? -48.636 -2.869 53.940 1.00 81.75 213 PHE A C 1
ATOM 1687 O O . PHE A 1 213 ? -47.939 -3.612 53.249 1.00 81.75 213 PHE A O 1
ATOM 1694 N N . ASN A 1 214 ? -49.218 -1.777 53.439 1.00 82.75 214 ASN A N 1
ATOM 1695 C CA . ASN A 1 214 ? -49.163 -1.397 52.024 1.00 82.75 214 ASN A CA 1
ATOM 1696 C C . ASN A 1 214 ? -47.736 -1.054 51.553 1.00 82.75 214 ASN A C 1
ATOM 1698 O O . ASN A 1 214 ? -47.380 -1.293 50.399 1.00 82.75 214 ASN A O 1
ATOM 1702 N N . GLU A 1 215 ? -46.910 -0.508 52.443 1.00 81.44 215 GLU A N 1
ATOM 1703 C CA . GLU A 1 215 ? -45.516 -0.151 52.176 1.00 81.44 215 GLU A CA 1
ATOM 1704 C C . GLU A 1 215 ? -44.624 -1.395 52.202 1.00 81.44 215 GLU A C 1
ATOM 1706 O O . GLU A 1 215 ? -43.796 -1.564 51.309 1.00 81.44 215 GLU A O 1
ATOM 1711 N N . ARG A 1 216 ? -44.863 -2.327 53.138 1.00 78.88 216 ARG A N 1
ATOM 1712 C CA . ARG A 1 216 ? -44.172 -3.632 53.179 1.00 78.88 216 ARG A CA 1
ATOM 1713 C C . ARG A 1 216 ? -44.378 -4.420 51.891 1.00 78.88 216 ARG A C 1
ATOM 1715 O O . ARG A 1 216 ? -43.421 -4.945 51.327 1.00 78.88 216 ARG A O 1
ATOM 1722 N N . LEU A 1 217 ? -45.621 -4.467 51.404 1.00 82.25 217 LEU A N 1
ATOM 1723 C CA . LEU A 1 217 ? -45.964 -5.165 50.165 1.00 82.25 217 LEU A CA 1
ATOM 1724 C C . LEU A 1 217 ? -45.268 -4.531 48.948 1.00 82.25 217 LEU A C 1
ATOM 1726 O O . LEU A 1 217 ? -44.775 -5.243 48.074 1.00 82.25 217 LEU A O 1
ATOM 1730 N N . ARG A 1 218 ? -45.177 -3.194 48.906 1.00 83.19 218 ARG A N 1
ATOM 1731 C CA . ARG A 1 218 ? -44.452 -2.463 47.854 1.00 83.19 218 ARG A CA 1
ATOM 1732 C C . ARG A 1 218 ? -42.950 -2.732 47.882 1.00 83.19 218 ARG A C 1
ATOM 1734 O O . ARG A 1 218 ? -42.389 -3.006 46.826 1.00 83.19 218 ARG A O 1
ATOM 1741 N N . VAL A 1 219 ? -42.318 -2.691 49.056 1.00 80.69 219 VAL A N 1
ATOM 1742 C CA . VAL A 1 219 ? -40.880 -2.978 49.211 1.00 80.69 219 VAL A CA 1
ATOM 1743 C C . VAL A 1 219 ? -40.572 -4.420 48.811 1.00 80.69 219 VAL A C 1
ATOM 1745 O O . VAL A 1 219 ? -39.650 -4.645 48.035 1.00 80.69 219 VAL A O 1
ATOM 1748 N N . SER A 1 220 ? -41.386 -5.388 49.243 1.00 79.88 220 SER A N 1
ATOM 1749 C CA . SER A 1 220 ? -41.223 -6.795 48.854 1.00 79.88 220 SER A CA 1
ATOM 1750 C C . SER A 1 220 ? -41.335 -6.999 47.339 1.00 79.88 220 SER A C 1
ATOM 1752 O O . SER A 1 220 ? -40.515 -7.713 46.767 1.00 79.88 220 SER A O 1
ATOM 1754 N N . LYS A 1 221 ? -42.299 -6.343 46.676 1.00 84.62 221 LYS A N 1
ATOM 1755 C CA . LYS A 1 221 ? -42.450 -6.412 45.214 1.00 84.62 221 LYS A CA 1
ATOM 1756 C C . LYS A 1 221 ? -41.258 -5.785 44.479 1.00 84.62 221 LYS A C 1
ATOM 1758 O O . LYS A 1 221 ? -40.803 -6.345 43.491 1.00 84.62 221 LYS A O 1
ATOM 1763 N N . LEU A 1 222 ? -40.742 -4.659 44.974 1.00 81.75 222 LEU A N 1
ATOM 1764 C CA . LEU A 1 222 ? -39.559 -3.985 44.426 1.00 81.75 222 LEU A CA 1
ATOM 1765 C C . LEU A 1 222 ? -38.292 -4.836 44.558 1.00 81.75 222 LEU A C 1
ATOM 1767 O O . LEU A 1 222 ? -37.562 -4.976 43.586 1.00 81.75 222 LEU A O 1
ATOM 1771 N N . VAL A 1 223 ? -38.047 -5.431 45.729 1.00 80.94 223 VAL A N 1
ATOM 1772 C CA . VAL A 1 223 ? -36.889 -6.317 45.943 1.00 80.94 223 VAL A CA 1
ATOM 1773 C C . VAL A 1 223 ? -36.939 -7.511 44.992 1.00 80.94 223 VAL A C 1
ATOM 1775 O O . VAL A 1 223 ? -35.924 -7.839 44.387 1.00 80.94 223 VAL A O 1
ATOM 1778 N N . GLN A 1 224 ? -38.116 -8.113 44.803 1.00 81.50 224 GLN A N 1
ATOM 1779 C CA . GLN A 1 224 ? -38.281 -9.236 43.882 1.00 81.50 224 GLN A CA 1
ATOM 1780 C C . GLN A 1 224 ? -38.049 -8.836 42.417 1.00 81.50 224 GLN A C 1
ATOM 1782 O O . GLN A 1 224 ? -37.318 -9.521 41.714 1.00 81.50 224 GLN A O 1
ATOM 1787 N N . GLN A 1 225 ? -38.579 -7.689 41.981 1.00 81.62 225 GLN A N 1
ATOM 1788 C CA . GLN A 1 225 ? -38.341 -7.174 40.627 1.00 81.62 225 GLN A CA 1
ATOM 1789 C C . GLN A 1 225 ? -36.866 -6.855 40.358 1.00 81.62 225 GLN A C 1
ATOM 1791 O O . GLN A 1 225 ? -36.397 -7.052 39.245 1.00 81.62 225 GLN A O 1
ATOM 1796 N N . ILE A 1 226 ? -36.135 -6.337 41.350 1.00 76.50 226 ILE A N 1
ATOM 1797 C CA . ILE A 1 226 ? -34.707 -6.039 41.190 1.00 76.50 226 ILE A CA 1
ATOM 1798 C C . ILE A 1 226 ? -33.888 -7.339 41.190 1.00 76.50 226 ILE A C 1
ATOM 1800 O O . ILE A 1 226 ? -32.965 -7.455 40.392 1.00 76.50 226 ILE A O 1
ATOM 1804 N N . ALA A 1 227 ? -34.241 -8.328 42.021 1.00 77.00 227 ALA A N 1
ATOM 1805 C CA . ALA A 1 227 ? -33.588 -9.639 42.024 1.00 77.00 227 ALA A CA 1
ATOM 1806 C C . ALA A 1 227 ? -33.735 -10.366 40.672 1.00 77.00 227 ALA A C 1
ATOM 1808 O O . ALA A 1 227 ? -32.751 -10.880 40.157 1.00 77.00 227 ALA A O 1
ATOM 1809 N N . GLU A 1 228 ? -34.918 -10.307 40.049 1.00 80.12 228 GLU A N 1
ATOM 1810 C CA . GLU A 1 228 ? -35.184 -10.881 38.714 1.00 80.12 228 GLU A CA 1
ATOM 1811 C C . GLU A 1 228 ? -34.370 -10.238 37.572 1.00 80.12 228 GLU A C 1
ATOM 1813 O O . GLU A 1 228 ? -34.271 -10.821 36.498 1.00 80.12 228 GLU A O 1
ATOM 1818 N N . ILE A 1 229 ? -33.823 -9.032 37.765 1.00 76.31 229 ILE A N 1
ATOM 1819 C CA . ILE A 1 229 ? -32.982 -8.334 36.772 1.00 76.31 229 ILE A CA 1
ATOM 1820 C C . ILE A 1 229 ? -31.496 -8.687 36.947 1.00 76.31 229 ILE A C 1
ATOM 1822 O O . ILE A 1 229 ? -30.722 -8.557 35.999 1.00 76.31 229 ILE A O 1
ATOM 1826 N N . VAL A 1 230 ? -31.095 -9.072 38.161 1.00 73.12 230 VAL A N 1
ATOM 1827 C CA . VAL A 1 230 ? -29.701 -9.370 38.525 1.00 73.12 230 VAL A CA 1
ATOM 1828 C C . VAL A 1 230 ? -29.338 -10.844 38.273 1.00 73.12 230 VAL A C 1
ATOM 1830 O O . VAL A 1 230 ? -28.169 -11.112 37.991 1.00 73.12 230 VAL A O 1
ATOM 1833 N N . ASP A 1 231 ? -30.309 -11.766 38.360 1.00 60.19 231 ASP A N 1
ATOM 1834 C CA . ASP A 1 231 ? -30.179 -13.197 37.997 1.00 60.19 231 ASP A CA 1
ATOM 1835 C C . ASP A 1 231 ? -30.086 -13.429 36.472 1.00 60.19 231 ASP A C 1
ATOM 1837 O O . ASP A 1 231 ? -29.267 -14.287 36.054 1.00 60.19 231 ASP A O 1
#

Sequence (231 aa):
MTSPSNRISSPNTNRKRARDEPSPRKPAKRQNTHWATSNTASQNTVSITRRINECETRLQTLEAEHAVLSQDGDPDTISRAKRLLGATAIRRGTAATKLNKVKEAIKQMAKTIRDCHDVVPALLHQALKASQTDYNSSEGELQEIKRLEAEQIQQLKDTELKYRQADSKRKELSKQIDRCKLNLRRAEWDLDNALLQQRIDALSHVDVSTLAFNERLRVSKLVQQIAEIVD

Mean predicted aligned error: 16.02 Å

Foldseek 3Di:
DDDDDDDDDDDDDDDDDDDDDDDDDDPPPPDDPPPPVLVVLVVQLVVLVVLLVVLVVVLVVLVVVLVVLVVPQDPVVLVVLVVVLVVLVVVLVVLVVVLVVLVVVLVVLVVVCVVPVPDDDPVSVVVSVVSVVVSVVSVVVSVVSVVVSVVSVVVSVVVVVVNVVSVVVSVVSVVVSVVSVVSSVVSVVSNVLSVLVSVLVVLVPPPLVPDDPVVSVVSVVVSVVSVVVND

Radius of gyration: 47.26 Å; Cα contacts (8 Å, |Δi|>4): 88; chains: 1; bounding box: 87×71×137 Å